Protein AF-A0A950MIU7-F1 (afdb_monomer)

Secondary structure (DSSP, 8-state):
---------------PPPEEEEEEEEETT--EEEEEETTEEEEE-SSBEEEEESSP-TTSPPTTTT--TTT--S-S-B--GGGGB-TTS-BPPHHHHHHHSEEEEEE-SSHHHHHHHHHHHHHHHHSPPEEPTTS-EE-SSTT--PPP-EEEEEEEEEEEEES-STTS--EEEEEEEEEEEEPPPPP------

Solvent-accessible surface area (backbone atoms only — not comparable to full-atom values): 11272 Å² total; per-residue (Å²): 138,85,82,85,81,82,81,80,81,80,78,80,73,78,76,61,58,52,70,49,75,53,71,54,64,27,39,58,95,40,72,35,77,44,82,70,53,85,58,31,30,42,38,37,41,41,51,38,53,40,36,29,53,64,80,78,48,100,85,54,68,51,27,28,74,42,47,37,89,79,81,77,56,74,49,61,36,70,42,57,37,68,81,56,30,45,99,60,29,42,77,50,56,68,82,61,47,61,68,68,24,60,31,57,40,39,26,42,70,47,70,70,51,32,50,52,33,38,56,40,46,51,37,37,76,76,42,85,61,47,72,44,98,88,67,52,76,36,64,37,63,88,85,71,71,84,70,81,48,30,40,36,34,41,37,57,38,77,74,38,72,39,54,70,32,76,95,49,70,50,37,43,44,32,36,31,37,39,38,43,38,41,37,57,51,77,80,76,78,80,76,76,130

Nearest PDB structures (foldseek):
  7kmq-assembly1_B  TM=2.774E-01  e=1.091E+00  Xanthomonas citri pv. citri str. 306
  7kmq-assembly1_A  TM=2.075E-01  e=1.091E+00  Xanthomonas citri pv. citri str. 306
  4huh-assembly1_C  TM=2.141E-01  e=2.143E+00  Tequatrovirus T4
  4huh-assembly1_D  TM=2.143E-01  e=2.026E+00  Tequatrovirus T4

Structure (mmCIF, N/CA/C/O backbone):
data_AF-A0A950MIU7-F1
#
_entry.id   AF-A0A950MIU7-F1
#
loop_
_atom_site.group_PDB
_atom_site.id
_atom_site.type_symbol
_atom_site.label_atom_id
_atom_site.label_alt_id
_atom_site.label_comp_id
_atom_site.label_asym_id
_atom_site.label_entity_id
_atom_site.label_seq_id
_atom_site.pdbx_PDB_ins_code
_atom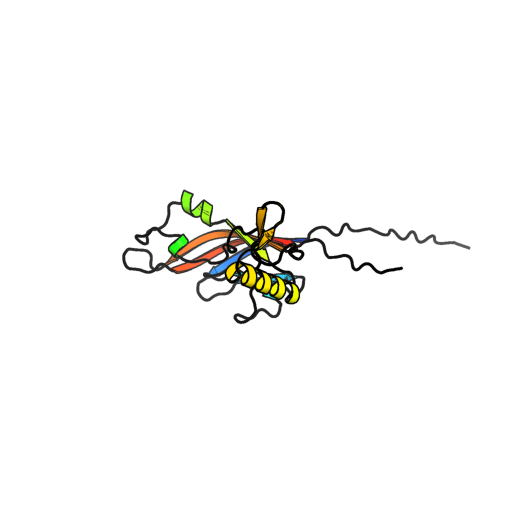_site.Cartn_x
_atom_site.Cartn_y
_atom_site.Cartn_z
_atom_site.occupancy
_atom_site.B_iso_or_equiv
_atom_site.auth_seq_id
_atom_site.auth_comp_id
_atom_site.auth_asym_id
_atom_site.auth_atom_id
_atom_site.pdbx_PDB_model_num
ATOM 1 N N . MET A 1 1 ? -15.757 -28.162 -58.793 1.00 38.75 1 MET A N 1
ATOM 2 C CA . MET A 1 1 ? -14.416 -27.859 -58.239 1.00 38.75 1 MET A CA 1
ATOM 3 C C . MET A 1 1 ? -14.566 -26.593 -57.421 1.00 38.75 1 MET A C 1
ATOM 5 O O . MET A 1 1 ? -14.354 -25.504 -57.940 1.00 38.75 1 MET A O 1
ATOM 9 N N . ASP A 1 2 ? -15.012 -26.745 -56.178 1.00 38.56 2 ASP A N 1
ATOM 10 C CA . ASP A 1 2 ? -15.320 -25.622 -55.296 1.00 38.56 2 ASP A CA 1
ATOM 11 C C . ASP A 1 2 ? -14.073 -25.226 -54.508 1.00 38.56 2 ASP A C 1
ATOM 13 O O . ASP A 1 2 ? -13.498 -26.029 -53.774 1.00 38.56 2 ASP A O 1
ATOM 17 N N . LYS A 1 3 ? -13.620 -23.984 -54.699 1.00 39.59 3 LYS A N 1
ATOM 18 C CA . LYS A 1 3 ? -12.549 -23.381 -53.903 1.00 39.59 3 LYS A CA 1
ATOM 19 C C . LYS A 1 3 ? -13.188 -22.599 -52.761 1.00 39.59 3 LYS A C 1
ATOM 21 O O . LYS A 1 3 ? -13.732 -21.521 -52.975 1.00 39.59 3 LYS A O 1
ATOM 26 N N . ILE A 1 4 ? -13.102 -23.147 -51.552 1.00 41.44 4 ILE A N 1
ATOM 27 C CA . ILE A 1 4 ? -13.442 -22.442 -50.314 1.00 41.44 4 ILE A CA 1
ATOM 28 C C . ILE A 1 4 ? -12.296 -21.475 -50.004 1.00 41.44 4 ILE A C 1
ATOM 30 O O . ILE A 1 4 ? -11.177 -21.890 -49.706 1.00 41.44 4 ILE A O 1
ATOM 34 N N . LEU A 1 5 ? -12.571 -20.176 -50.113 1.00 35.97 5 LEU A N 1
ATOM 35 C CA . LEU A 1 5 ? -11.675 -19.109 -49.685 1.00 35.97 5 LEU A CA 1
ATOM 36 C C . LEU A 1 5 ? -11.843 -18.928 -48.169 1.00 35.97 5 LEU A C 1
ATOM 38 O O . LEU A 1 5 ? -12.836 -18.365 -47.715 1.00 35.97 5 LEU A O 1
ATOM 42 N N . ILE A 1 6 ? -10.892 -19.429 -47.381 1.00 47.12 6 ILE A N 1
ATOM 43 C CA . ILE A 1 6 ? -10.852 -19.171 -45.937 1.00 47.12 6 ILE A CA 1
ATOM 44 C C . ILE A 1 6 ? -10.253 -17.780 -45.732 1.00 47.12 6 ILE A C 1
ATOM 46 O O . ILE A 1 6 ? -9.051 -17.572 -45.894 1.00 47.12 6 ILE A O 1
ATOM 50 N N . LEU A 1 7 ? -11.110 -16.820 -45.394 1.00 38.12 7 LEU A N 1
ATOM 51 C CA . LEU A 1 7 ? -10.707 -15.482 -44.985 1.00 38.12 7 LEU A CA 1
ATOM 52 C C . LEU A 1 7 ? -10.297 -15.533 -43.505 1.00 38.12 7 LEU A C 1
ATOM 54 O O . LEU A 1 7 ? -11.143 -15.618 -42.616 1.00 38.12 7 LEU A O 1
ATOM 58 N N . VAL A 1 8 ? -8.993 -15.522 -43.230 1.00 46.62 8 VAL A N 1
ATOM 59 C CA . VAL A 1 8 ? -8.471 -15.432 -41.861 1.00 46.62 8 VAL A CA 1
ATOM 60 C C . VAL A 1 8 ? -8.486 -13.963 -41.441 1.00 46.62 8 VAL A C 1
ATOM 62 O O . VAL A 1 8 ? -7.628 -13.182 -41.847 1.00 46.62 8 VAL A O 1
ATOM 65 N N . PHE A 1 9 ? -9.468 -13.573 -40.627 1.00 42.19 9 PHE A N 1
ATOM 66 C CA . PHE A 1 9 ? -9.437 -12.292 -39.922 1.00 42.19 9 PHE A CA 1
ATOM 67 C C . PHE A 1 9 ? -8.396 -12.366 -38.798 1.00 42.19 9 PHE A C 1
ATOM 69 O O . PHE A 1 9 ? -8.646 -12.920 -37.729 1.00 42.19 9 PHE A O 1
ATOM 76 N N . LEU A 1 10 ? -7.213 -11.801 -39.037 1.00 46.34 10 LEU A N 1
ATOM 77 C CA . LEU A 1 10 ? -6.259 -11.473 -37.980 1.00 46.34 10 LEU A CA 1
ATOM 78 C C . LEU A 1 10 ? -6.821 -10.291 -37.181 1.00 46.34 10 LEU A C 1
ATOM 80 O O . LEU A 1 10 ? -6.656 -9.132 -37.558 1.00 46.34 10 LEU A O 1
ATOM 84 N N . ILE A 1 11 ? -7.517 -10.588 -36.084 1.00 45.78 11 ILE A N 1
ATOM 85 C CA . ILE A 1 11 ? -7.924 -9.575 -35.110 1.00 45.78 11 ILE A CA 1
ATOM 86 C C . ILE A 1 11 ? -6.672 -9.182 -34.321 1.00 45.78 11 ILE A C 1
ATOM 88 O O . ILE A 1 11 ? -6.235 -9.894 -33.417 1.00 45.78 11 ILE A O 1
ATOM 92 N N . ALA A 1 12 ? -6.074 -8.049 -34.683 1.00 46.28 12 ALA A N 1
ATOM 93 C CA . ALA A 1 12 ? -5.064 -7.394 -33.866 1.00 46.28 12 ALA A CA 1
ATOM 94 C C . ALA A 1 12 ? -5.756 -6.807 -32.626 1.00 46.28 12 ALA A C 1
ATOM 96 O O . ALA A 1 12 ? -6.317 -5.713 -32.678 1.00 46.28 12 ALA A O 1
ATOM 97 N N . TYR A 1 13 ? -5.760 -7.546 -31.516 1.00 45.06 13 TYR A N 1
ATOM 98 C CA . TYR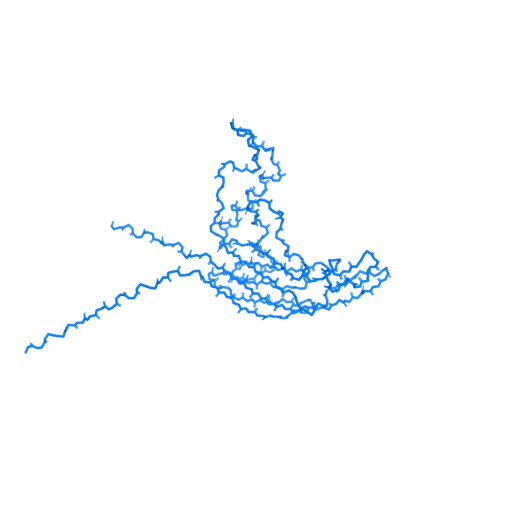 A 1 13 ? -6.164 -6.983 -30.231 1.00 45.06 13 TYR A CA 1
ATOM 99 C C . TYR A 1 13 ? -5.123 -5.938 -29.817 1.00 45.06 13 TYR A C 1
ATOM 101 O O . TYR A 1 13 ? -3.944 -6.286 -29.693 1.00 45.06 13 TYR A O 1
ATOM 109 N N . PRO A 1 14 ? -5.503 -4.668 -29.594 1.00 45.97 14 PRO A N 1
ATOM 110 C CA . PRO A 1 14 ? -4.588 -3.736 -28.963 1.00 45.97 14 PRO A CA 1
ATOM 111 C C . PRO A 1 14 ? -4.225 -4.298 -27.580 1.00 45.97 14 PRO A C 1
ATOM 113 O O . PRO A 1 14 ? -5.108 -4.631 -26.789 1.00 45.97 14 PRO A O 1
ATOM 116 N N . LEU A 1 15 ? -2.922 -4.435 -27.311 1.00 54.28 15 LEU A N 1
ATOM 117 C CA . LEU A 1 15 ? -2.346 -4.774 -26.004 1.00 54.28 15 LEU A CA 1
ATOM 118 C C . LEU A 1 15 ? -2.615 -3.615 -25.034 1.00 54.28 15 LEU A C 1
ATOM 120 O O . LEU A 1 15 ?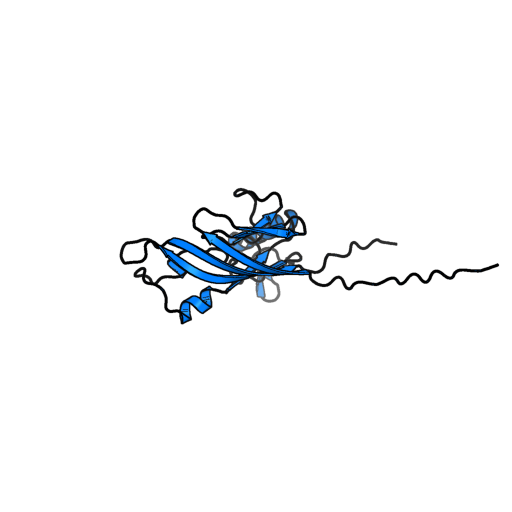 -1.743 -2.800 -24.737 1.00 54.28 15 LEU A O 1
ATOM 124 N N . LEU A 1 16 ? -3.869 -3.487 -24.613 1.00 58.34 16 LEU A N 1
ATOM 125 C CA . LEU A 1 16 ? -4.309 -2.460 -23.685 1.00 58.34 16 LEU A CA 1
ATOM 126 C C . LEU A 1 16 ? -3.734 -2.744 -22.296 1.00 58.34 16 LEU A C 1
ATOM 128 O O . LEU A 1 16 ? -3.540 -3.896 -21.900 1.00 58.34 16 LEU A O 1
ATOM 132 N N . ALA A 1 17 ? -3.456 -1.668 -21.562 1.00 67.19 17 ALA A N 1
ATOM 133 C CA . ALA A 1 17 ? -3.173 -1.739 -20.138 1.00 67.19 17 ALA A CA 1
ATOM 134 C C . ALA A 1 17 ? -4.291 -2.539 -19.449 1.00 67.19 17 ALA A C 1
ATOM 136 O O . ALA A 1 17 ? -5.474 -2.247 -19.629 1.00 67.19 17 ALA A O 1
ATOM 137 N N . GLN A 1 18 ? -3.919 -3.579 -18.704 1.00 84.88 18 GLN A N 1
ATOM 138 C CA . GLN A 1 18 ? -4.890 -4.399 -17.987 1.00 84.88 18 GLN A CA 1
ATOM 139 C C . GLN A 1 18 ? -5.288 -3.649 -16.719 1.00 84.88 18 GLN A C 1
ATOM 141 O O . GLN A 1 18 ? -4.446 -3.416 -15.852 1.00 84.88 18 GLN A O 1
ATOM 146 N N . GLN A 1 19 ? -6.561 -3.275 -16.625 1.00 92.81 19 GLN A N 1
ATOM 147 C CA . GLN A 1 19 ? -7.131 -2.641 -15.444 1.00 92.81 19 GLN A CA 1
ATOM 148 C C . GLN A 1 19 ? -8.000 -3.641 -14.682 1.00 92.81 19 GLN A C 1
ATOM 150 O O . GLN A 1 19 ? -8.723 -4.433 -15.285 1.00 92.81 19 GLN A O 1
ATOM 155 N N . GLN A 1 20 ? -7.918 -3.601 -13.358 1.00 95.69 20 GLN A N 1
ATOM 156 C CA . GLN A 1 20 ? -8.736 -4.400 -12.454 1.00 95.69 20 GLN A CA 1
ATOM 157 C C . GLN A 1 20 ? -9.355 -3.485 -11.402 1.00 95.69 20 GLN A C 1
ATOM 159 O O . GLN A 1 20 ? -8.693 -2.572 -10.910 1.00 95.69 20 GLN A O 1
ATOM 164 N N . HIS A 1 21 ? -10.620 -3.741 -11.076 1.00 97.69 21 HIS A N 1
ATOM 165 C CA . HIS A 1 21 ? -11.353 -3.065 -10.012 1.00 97.69 21 HIS A CA 1
ATOM 166 C C . HIS A 1 21 ? -12.006 -4.115 -9.120 1.00 97.69 21 HIS A C 1
ATOM 168 O O . HIS A 1 21 ? -12.697 -5.004 -9.621 1.00 97.69 21 HIS A O 1
ATOM 174 N N . PHE A 1 22 ? -11.799 -4.019 -7.812 1.00 98.06 22 PHE A N 1
ATOM 175 C CA . PHE A 1 22 ? -12.394 -4.934 -6.841 1.00 98.06 22 PHE A CA 1
ATOM 176 C C . PHE A 1 22 ? -12.536 -4.279 -5.467 1.00 98.06 22 PHE A C 1
ATOM 178 O O . PHE A 1 22 ? -12.025 -3.190 -5.212 1.00 98.06 22 PHE A O 1
ATOM 185 N N . SER A 1 23 ? -13.240 -4.951 -4.563 1.00 98.44 23 SER A N 1
ATOM 186 C CA . SER A 1 23 ? -13.458 -4.497 -3.192 1.00 98.44 23 SER A CA 1
ATOM 187 C C . SER A 1 23 ? -13.249 -5.628 -2.201 1.00 98.44 23 SER A C 1
ATOM 189 O O . SER A 1 23 ? -13.458 -6.792 -2.540 1.00 98.44 23 SER A O 1
ATOM 191 N N . GLY A 1 24 ? -12.907 -5.281 -0.968 1.00 98.12 24 GLY A N 1
ATOM 192 C CA . GLY A 1 24 ? -12.726 -6.244 0.106 1.00 98.12 24 GLY A CA 1
ATOM 193 C C . GLY A 1 24 ? -13.001 -5.644 1.476 1.00 98.12 24 GLY A C 1
ATOM 194 O O . GLY A 1 24 ? -13.301 -4.460 1.624 1.00 98.12 24 GLY A O 1
ATOM 195 N N . SER A 1 25 ? -12.901 -6.504 2.480 1.00 98.19 25 SER A N 1
ATOM 196 C CA . SER A 1 25 ? -12.952 -6.144 3.889 1.00 98.19 25 SER A CA 1
ATOM 197 C C . SER A 1 25 ? -11.946 -7.006 4.629 1.00 98.19 25 SER A C 1
ATOM 199 O O . SER A 1 25 ? -11.760 -8.176 4.280 1.00 98.19 25 SER A O 1
ATOM 201 N N . VAL A 1 26 ? -11.286 -6.435 5.627 1.00 97.75 26 VAL A N 1
ATOM 202 C CA . VAL A 1 26 ? -10.347 -7.160 6.476 1.00 97.75 26 VAL A CA 1
ATOM 203 C C . VAL A 1 26 ? -10.564 -6.769 7.928 1.00 97.75 26 VAL A C 1
ATOM 205 O O . VAL A 1 26 ? -10.745 -5.595 8.256 1.00 97.75 26 VAL A O 1
ATOM 208 N N . GLN A 1 27 ? -10.575 -7.771 8.801 1.00 98.06 27 GLN A N 1
ATOM 209 C CA . GLN A 1 27 ? -10.578 -7.586 10.248 1.00 98.06 27 GLN A CA 1
ATOM 210 C C . GLN A 1 27 ? -9.183 -7.844 10.810 1.00 98.06 27 GLN A C 1
ATOM 212 O O . GLN A 1 27 ? -8.343 -8.487 10.176 1.00 98.06 27 GLN A O 1
ATOM 217 N N . ARG A 1 28 ? -8.930 -7.372 12.027 1.00 96.00 28 ARG A N 1
ATOM 218 C CA . ARG A 1 28 ? -7.661 -7.581 12.717 1.00 96.00 28 ARG A CA 1
ATOM 219 C C . ARG A 1 28 ? -7.286 -9.066 12.742 1.00 96.00 28 ARG A C 1
ATOM 221 O O . ARG A 1 28 ? -8.097 -9.920 13.089 1.00 96.00 28 ARG A O 1
ATOM 228 N N . GLY A 1 29 ? -6.035 -9.357 12.388 1.00 95.38 29 GLY A N 1
ATOM 229 C CA . GLY A 1 29 ? -5.503 -10.722 12.316 1.00 95.38 29 GLY A CA 1
ATOM 230 C C . GLY A 1 29 ? -5.889 -11.489 11.047 1.00 95.38 29 GLY A C 1
ATOM 231 O O . GLY A 1 29 ? -5.416 -12.606 10.854 1.00 95.38 29 GLY A O 1
ATOM 232 N N . GLN A 1 30 ? -6.708 -10.903 10.170 1.00 96.62 30 GLN A N 1
ATOM 233 C CA . GLN A 1 30 ? -7.014 -11.457 8.856 1.00 96.62 30 GLN A CA 1
ATOM 234 C C . GLN A 1 30 ? -6.115 -10.850 7.779 1.00 96.62 30 GLN A C 1
ATOM 236 O O . GLN A 1 30 ? -5.562 -9.758 7.920 1.00 96.62 30 GLN A O 1
ATOM 241 N N . VAL A 1 31 ? -6.010 -11.578 6.671 1.00 95.88 31 VAL A N 1
ATOM 242 C CA . VAL A 1 31 ? -5.343 -11.127 5.454 1.00 95.88 31 VAL A CA 1
ATOM 243 C C . VAL A 1 31 ? -6.322 -11.318 4.308 1.00 95.88 31 VAL A C 1
ATOM 245 O O . VAL A 1 31 ? -6.740 -12.441 4.026 1.00 95.88 31 VAL A O 1
ATOM 248 N N . TYR A 1 32 ? -6.679 -10.232 3.633 1.00 97.19 32 TYR A N 1
ATOM 249 C CA . TYR A 1 32 ? -7.344 -10.312 2.342 1.00 97.19 32 TYR A CA 1
ATOM 250 C C . TYR A 1 32 ? -6.295 -10.538 1.254 1.00 97.19 32 TYR A C 1
ATOM 252 O O . TYR A 1 32 ? -5.232 -9.922 1.279 1.00 97.19 32 TYR A O 1
ATOM 260 N N . THR A 1 33 ? -6.583 -11.423 0.302 1.00 96.69 33 THR A N 1
ATOM 261 C CA . THR A 1 33 ? -5.668 -11.787 -0.787 1.00 96.69 33 THR A CA 1
ATOM 262 C C . THR A 1 33 ? -6.430 -11.791 -2.108 1.00 96.69 33 THR A C 1
ATOM 264 O O . THR A 1 33 ? -7.502 -12.388 -2.194 1.00 96.69 33 THR A O 1
ATOM 267 N N . HIS A 1 34 ? -5.888 -11.138 -3.135 1.00 96.94 34 HIS A N 1
ATOM 268 C CA . HIS A 1 34 ? -6.483 -11.094 -4.470 1.00 96.94 34 HIS A CA 1
ATOM 269 C C . HIS A 1 34 ? -5.426 -11.301 -5.549 1.00 96.94 34 HIS A C 1
ATOM 271 O O . HIS A 1 34 ? -4.442 -10.563 -5.600 1.00 96.94 34 HIS A O 1
ATOM 277 N N . ASP A 1 35 ? -5.635 -12.305 -6.400 1.00 95.44 35 ASP A N 1
ATOM 278 C CA . ASP A 1 35 ? -4.769 -12.582 -7.546 1.00 95.44 35 ASP A CA 1
ATOM 279 C C . ASP A 1 35 ? -4.864 -11.432 -8.553 1.00 95.44 35 ASP A C 1
ATOM 281 O O . ASP A 1 35 ? -5.942 -11.126 -9.057 1.00 95.44 35 ASP A O 1
ATOM 285 N N . LEU A 1 36 ? -3.733 -10.789 -8.835 1.00 94.12 36 LEU A N 1
ATOM 286 C CA . LEU A 1 36 ? -3.644 -9.717 -9.822 1.00 94.12 36 LEU A CA 1
ATOM 287 C C . LEU A 1 36 ? -3.254 -10.249 -11.210 1.00 94.12 36 LEU A C 1
ATOM 289 O O . LEU A 1 36 ? -3.162 -9.477 -12.169 1.00 94.12 36 LEU A O 1
ATOM 293 N N . GLY A 1 37 ? -3.013 -11.552 -11.345 1.00 91.06 37 GLY A N 1
ATOM 294 C CA . GLY A 1 37 ? -2.397 -12.165 -12.509 1.00 91.06 37 GLY A CA 1
ATOM 295 C C . GLY A 1 37 ? -0.899 -11.865 -12.590 1.00 91.06 37 GLY A C 1
ATOM 296 O O . GLY A 1 37 ? -0.309 -11.214 -11.732 1.00 91.06 37 GLY A O 1
ATOM 297 N N . ARG A 1 38 ? -0.247 -12.362 -13.650 1.00 89.56 38 ARG A N 1
ATOM 298 C CA . ARG A 1 38 ? 1.211 -12.220 -13.865 1.00 89.56 38 ARG A CA 1
ATOM 299 C C . ARG A 1 38 ? 2.061 -12.730 -12.685 1.00 89.56 38 ARG A C 1
ATOM 301 O O . ARG A 1 38 ? 3.160 -12.234 -12.471 1.00 89.56 38 ARG A O 1
ATOM 308 N N . ASN A 1 39 ? 1.568 -13.744 -11.968 1.00 91.69 39 ASN A N 1
ATOM 309 C CA . ASN A 1 39 ? 2.169 -14.291 -10.744 1.00 91.69 39 ASN A CA 1
ATOM 310 C C . ASN A 1 39 ? 2.286 -13.270 -9.603 1.00 91.69 39 ASN A C 1
ATOM 312 O O . ASN A 1 39 ? 3.204 -13.374 -8.792 1.00 91.69 39 ASN A O 1
ATOM 316 N N . LEU A 1 40 ? 1.378 -12.295 -9.545 1.00 94.38 40 LEU A N 1
ATOM 317 C CA . LEU A 1 40 ? 1.334 -11.277 -8.504 1.00 94.38 40 LEU A CA 1
ATOM 318 C C . LEU A 1 40 ? 0.018 -11.337 -7.746 1.00 94.38 40 LEU A C 1
ATOM 320 O O . LEU A 1 40 ? -1.030 -11.672 -8.294 1.00 94.38 40 LEU A O 1
ATOM 324 N N . VAL A 1 41 ? 0.074 -10.944 -6.485 1.00 96.31 41 VAL A N 1
ATOM 325 C CA . VAL A 1 41 ? -1.071 -10.942 -5.589 1.00 96.31 41 VAL A CA 1
ATOM 326 C C . VAL A 1 41 ? -1.065 -9.676 -4.747 1.00 96.31 41 VAL A C 1
ATOM 328 O O . VAL A 1 41 ? -0.019 -9.261 -4.252 1.00 96.31 41 VAL A O 1
ATOM 331 N N . LEU A 1 42 ? -2.233 -9.057 -4.585 1.00 96.88 42 LEU A N 1
ATOM 332 C CA . LEU A 1 42 ? -2.427 -7.997 -3.603 1.00 96.88 42 LEU A CA 1
ATOM 333 C C . LEU A 1 42 ? -2.773 -8.633 -2.260 1.00 96.88 42 LEU A C 1
ATOM 335 O O . LEU A 1 42 ? -3.705 -9.440 -2.180 1.00 96.88 42 LEU A O 1
ATOM 339 N N . ARG A 1 43 ? -2.082 -8.217 -1.202 1.00 96.62 43 ARG A N 1
ATOM 340 C CA . ARG A 1 43 ? -2.422 -8.536 0.183 1.00 96.62 43 ARG A CA 1
ATOM 341 C C . ARG A 1 43 ? -2.812 -7.261 0.913 1.00 96.62 43 ARG A C 1
ATOM 343 O O . ARG A 1 43 ? -2.115 -6.257 0.832 1.00 96.62 43 ARG A O 1
ATOM 350 N N . VAL A 1 44 ? -3.932 -7.307 1.624 1.00 96.62 44 VAL A N 1
ATOM 351 C CA . VAL A 1 44 ? -4.389 -6.201 2.474 1.00 96.62 44 VAL A CA 1
ATOM 352 C C . VAL A 1 44 ? -4.636 -6.745 3.871 1.00 96.62 44 VAL A C 1
ATOM 354 O O . VAL A 1 44 ? -5.368 -7.721 4.051 1.00 96.62 44 VAL A O 1
ATOM 357 N N . THR A 1 45 ? -4.012 -6.116 4.856 1.00 96.25 45 THR A N 1
ATOM 358 C CA . THR A 1 45 ? -4.213 -6.377 6.283 1.00 96.25 45 THR A CA 1
ATOM 359 C C . THR A 1 45 ? -4.772 -5.122 6.949 1.00 96.25 45 THR A C 1
ATOM 361 O O . THR A 1 45 ? -4.970 -4.096 6.301 1.00 96.25 45 THR A O 1
ATOM 364 N N . THR A 1 46 ? -5.016 -5.165 8.257 1.00 95.81 46 THR A N 1
ATOM 365 C CA . THR A 1 46 ? -5.345 -3.947 9.012 1.00 95.81 46 THR A CA 1
ATOM 366 C C . THR A 1 46 ? -4.143 -3.026 9.239 1.00 95.81 46 THR A C 1
ATOM 368 O O . THR A 1 46 ? -4.322 -1.970 9.832 1.00 95.81 46 THR A O 1
ATOM 371 N N . THR A 1 47 ? -2.936 -3.417 8.813 1.00 94.56 47 THR A N 1
ATOM 372 C CA . THR A 1 47 ? -1.691 -2.662 9.035 1.00 94.56 47 THR A CA 1
ATOM 373 C C . THR A 1 47 ? -0.926 -2.336 7.755 1.00 94.56 47 THR A C 1
ATOM 375 O O . THR A 1 47 ? -0.070 -1.462 7.789 1.00 94.56 47 THR A O 1
ATOM 378 N N . SER A 1 48 ? -1.205 -3.009 6.637 1.00 94.56 48 SER A N 1
ATOM 379 C CA . SER A 1 48 ? -0.425 -2.868 5.402 1.00 94.56 48 SER A CA 1
ATOM 380 C C . SER A 1 48 ? -1.221 -3.189 4.136 1.00 94.56 48 SER A C 1
ATOM 382 O O . SER A 1 48 ? -2.193 -3.956 4.148 1.00 94.56 48 SER A O 1
ATOM 384 N N . ILE A 1 49 ? -0.762 -2.612 3.026 1.00 94.25 49 ILE A N 1
ATOM 385 C CA . ILE A 1 49 ? -1.130 -2.940 1.647 1.00 94.25 49 ILE A CA 1
ATOM 386 C C . ILE A 1 49 ? 0.150 -3.377 0.931 1.00 94.25 49 ILE A C 1
ATOM 388 O O . ILE A 1 49 ? 1.085 -2.597 0.820 1.00 94.25 49 ILE A O 1
ATOM 392 N N . GLU A 1 50 ? 0.187 -4.596 0.410 1.00 94.62 50 GLU A N 1
ATOM 393 C CA . GLU A 1 50 ? 1.396 -5.181 -0.179 1.00 94.62 50 GLU A CA 1
ATOM 394 C C . GLU A 1 50 ? 1.082 -5.816 -1.533 1.00 94.62 50 GLU A C 1
ATOM 396 O O . GLU A 1 50 ? -0.003 -6.369 -1.741 1.00 94.62 50 GLU A O 1
ATOM 401 N N . VAL A 1 51 ? 2.055 -5.803 -2.442 1.00 93.62 51 VAL A N 1
ATOM 402 C CA . VAL A 1 51 ? 2.020 -6.607 -3.670 1.00 93.62 51 VAL A CA 1
ATOM 403 C C . VAL A 1 51 ? 3.147 -7.618 -3.598 1.00 93.62 51 VAL A C 1
ATOM 405 O O . VAL A 1 51 ? 4.302 -7.243 -3.471 1.00 93.62 51 VAL A O 1
ATOM 408 N N . GLN A 1 52 ? 2.832 -8.901 -3.716 1.00 92.94 52 GLN A N 1
ATOM 409 C CA . GLN A 1 52 ? 3.820 -9.974 -3.616 1.00 92.94 52 GLN A CA 1
ATOM 410 C C . GLN A 1 52 ? 3.806 -10.856 -4.860 1.00 92.94 52 GLN A C 1
ATOM 412 O O . GLN A 1 52 ? 2.821 -10.896 -5.601 1.00 92.94 52 GLN A O 1
ATOM 417 N N . ALA A 1 53 ? 4.885 -11.608 -5.063 1.00 88.62 53 ALA A N 1
ATOM 418 C CA . ALA A 1 53 ? 4.871 -12.737 -5.983 1.00 88.62 53 ALA A CA 1
ATOM 419 C C . ALA A 1 53 ? 4.065 -13.916 -5.407 1.00 88.62 53 ALA A C 1
ATOM 421 O O . ALA A 1 53 ? 3.966 -14.095 -4.196 1.00 88.62 53 ALA A O 1
ATOM 422 N N . VAL A 1 54 ? 3.510 -14.747 -6.289 1.00 83.69 54 VAL A N 1
ATOM 423 C CA . VAL A 1 54 ? 2.878 -16.025 -5.928 1.00 83.69 54 VAL A CA 1
ATOM 424 C C . VAL A 1 54 ? 3.957 -17.119 -5.805 1.00 83.69 54 VAL A C 1
ATOM 426 O O . VAL A 1 54 ? 4.834 -17.192 -6.670 1.00 83.69 54 VAL A O 1
ATOM 429 N N . PRO A 1 55 ? 3.890 -18.019 -4.801 1.00 81.19 55 PRO A N 1
ATOM 430 C CA . PRO A 1 55 ? 2.892 -18.075 -3.731 1.00 81.19 55 PRO A CA 1
ATOM 431 C C . PRO A 1 55 ? 3.071 -16.944 -2.714 1.00 81.19 55 PRO A C 1
ATOM 433 O O . PRO A 1 55 ? 4.188 -16.642 -2.308 1.00 81.19 55 PRO A O 1
ATOM 436 N N . ALA A 1 56 ? 1.951 -16.355 -2.291 1.00 79.25 56 ALA A N 1
ATOM 437 C CA . ALA A 1 56 ? 1.950 -15.320 -1.265 1.00 79.25 56 ALA A CA 1
ATOM 438 C C . ALA A 1 56 ? 2.419 -15.907 0.076 1.00 79.25 56 ALA A C 1
ATOM 440 O O . ALA A 1 56 ? 1.875 -16.916 0.532 1.00 79.25 56 ALA A O 1
ATOM 441 N N . ASP A 1 57 ? 3.379 -15.256 0.724 1.00 78.50 57 ASP A N 1
ATOM 442 C CA . ASP A 1 57 ? 3.925 -15.643 2.028 1.00 78.50 57 ASP A CA 1
ATOM 443 C C . ASP A 1 57 ? 4.140 -14.359 2.849 1.00 78.50 57 ASP A C 1
ATOM 445 O O . ASP A 1 57 ? 4.678 -13.384 2.323 1.00 78.50 57 ASP A O 1
ATOM 449 N N . PRO A 1 58 ? 3.762 -14.311 4.140 1.00 74.06 58 PRO A N 1
ATOM 450 C CA . PRO A 1 58 ? 4.150 -13.221 5.039 1.00 74.06 58 PRO A CA 1
ATOM 451 C C . PRO A 1 58 ? 5.648 -12.864 5.046 1.00 74.06 58 PRO A C 1
ATOM 453 O O . PRO A 1 58 ? 6.002 -11.781 5.495 1.00 74.06 58 PRO A O 1
ATOM 456 N N . ARG A 1 59 ? 6.528 -13.770 4.604 1.00 80.31 59 ARG A N 1
ATOM 457 C CA . ARG A 1 59 ? 7.979 -13.566 4.481 1.00 80.31 59 ARG A CA 1
ATOM 458 C C . ARG A 1 59 ? 8.440 -13.210 3.066 1.00 80.31 59 ARG A C 1
ATOM 460 O O . ARG A 1 59 ? 9.637 -13.016 2.874 1.00 80.31 59 ARG A O 1
ATOM 467 N N . ALA A 1 60 ? 7.540 -13.200 2.085 1.00 83.44 60 ALA A N 1
ATOM 468 C CA . ALA A 1 60 ? 7.872 -12.815 0.722 1.00 83.44 60 ALA A CA 1
ATOM 469 C C . ALA A 1 60 ? 8.133 -11.308 0.631 1.00 83.44 60 ALA A C 1
ATOM 471 O O . ALA A 1 60 ? 7.569 -10.515 1.385 1.00 83.44 60 ALA A O 1
ATOM 472 N N . ASP A 1 61 ? 8.970 -10.931 -0.331 1.00 85.81 61 ASP A N 1
ATOM 473 C CA . ASP A 1 61 ? 9.258 -9.533 -0.627 1.00 85.81 61 ASP A CA 1
ATOM 474 C C . ASP A 1 61 ? 7.984 -8.788 -1.054 1.00 85.81 61 ASP A C 1
ATOM 476 O O . ASP A 1 61 ? 7.254 -9.241 -1.943 1.00 85.81 61 ASP A O 1
ATOM 480 N N . ASP A 1 62 ? 7.766 -7.607 -0.475 1.00 90.56 62 ASP A N 1
ATOM 481 C CA . ASP A 1 62 ? 6.769 -6.655 -0.953 1.00 90.56 62 ASP A CA 1
ATOM 482 C C . ASP A 1 62 ? 7.338 -5.815 -2.104 1.00 90.56 62 ASP A C 1
ATOM 484 O O . ASP A 1 62 ? 8.296 -5.052 -1.959 1.00 90.56 62 ASP A O 1
ATOM 488 N N . TYR A 1 63 ? 6.713 -5.942 -3.268 1.00 92.75 63 TYR A N 1
ATOM 489 C CA . TYR A 1 63 ? 7.103 -5.287 -4.510 1.00 92.75 63 TYR A CA 1
ATOM 490 C C . TYR A 1 63 ? 6.654 -3.825 -4.580 1.00 92.75 63 TYR A C 1
ATOM 492 O O . TYR A 1 63 ? 6.939 -3.161 -5.584 1.00 92.75 63 TYR A O 1
ATOM 500 N N . THR A 1 64 ? 5.979 -3.313 -3.543 1.00 90.38 64 THR A N 1
ATOM 501 C CA . THR A 1 64 ? 5.669 -1.885 -3.389 1.00 90.38 64 THR A CA 1
ATOM 502 C C . THR A 1 64 ? 6.743 -1.113 -2.618 1.00 90.38 64 THR A C 1
ATOM 504 O O . THR A 1 64 ? 6.876 0.094 -2.823 1.00 90.38 64 THR A O 1
ATOM 507 N N . GLY A 1 65 ? 7.542 -1.778 -1.775 1.00 86.00 65 GLY A N 1
ATOM 508 C CA . GLY A 1 65 ? 8.382 -1.109 -0.773 1.00 86.00 65 GLY A CA 1
ATOM 509 C C . GLY A 1 65 ? 9.536 -0.269 -1.331 1.00 86.00 65 GLY A C 1
ATOM 510 O O . GLY A 1 65 ? 9.908 0.745 -0.744 1.00 86.00 65 GLY A O 1
ATOM 511 N N . CYS A 1 66 ? 10.090 -0.649 -2.485 1.00 86.00 66 CYS A N 1
ATOM 512 C CA . CYS A 1 66 ? 11.276 0.003 -3.055 1.00 86.00 66 CYS A CA 1
ATOM 513 C C . CYS A 1 66 ? 10.992 0.912 -4.261 1.00 86.00 66 CYS A C 1
ATOM 515 O O . CYS A 1 66 ? 11.912 1.500 -4.831 1.00 86.00 66 CYS A O 1
ATOM 517 N N . VAL A 1 67 ? 9.736 1.008 -4.700 1.00 79.94 67 VAL A N 1
ATOM 518 C CA . VAL A 1 67 ? 9.369 1.720 -5.930 1.00 79.94 67 VAL A CA 1
ATOM 519 C C . VAL A 1 67 ? 8.990 3.162 -5.608 1.00 79.94 67 VAL A C 1
ATOM 521 O O . VAL A 1 67 ? 7.868 3.423 -5.190 1.00 79.94 67 VAL A O 1
ATOM 524 N N . THR A 1 68 ? 9.921 4.100 -5.812 1.00 63.66 68 THR A N 1
ATOM 525 C CA . THR A 1 68 ? 9.719 5.535 -5.531 1.00 63.66 68 THR A CA 1
ATOM 526 C C . THR A 1 68 ? 10.111 6.582 -6.613 1.00 63.66 68 THR A C 1
ATOM 528 O O . THR A 1 68 ? 10.191 7.755 -6.244 1.00 63.66 68 THR A O 1
ATOM 531 N N . PRO A 1 69 ? 10.329 6.321 -7.930 1.00 56.28 69 PRO A N 1
ATOM 532 C CA . PRO A 1 69 ? 10.788 7.395 -8.837 1.00 56.28 69 PRO A CA 1
ATOM 533 C C . PRO A 1 69 ? 9.667 8.263 -9.467 1.00 56.28 69 PRO A C 1
ATOM 535 O O . PRO A 1 69 ? 8.651 7.714 -9.896 1.00 56.28 69 PRO A O 1
ATOM 538 N N . PRO A 1 70 ? 9.896 9.575 -9.707 1.00 53.62 70 PRO A N 1
ATOM 539 C CA . PRO A 1 70 ? 10.909 10.417 -9.071 1.00 53.62 70 PRO A CA 1
ATOM 540 C C . PRO A 1 70 ? 10.503 10.692 -7.615 1.00 53.62 70 PRO A C 1
ATOM 542 O O . PRO A 1 70 ? 9.340 10.966 -7.353 1.00 53.62 70 PRO A O 1
ATOM 545 N N . PHE A 1 71 ? 11.459 10.582 -6.691 1.00 51.69 71 PHE A N 1
ATOM 546 C CA . PHE A 1 71 ? 11.288 10.573 -5.230 1.00 51.69 71 PHE A CA 1
ATOM 547 C C . PHE A 1 71 ? 10.159 11.474 -4.690 1.00 51.69 71 PHE A C 1
ATOM 549 O O . PHE A 1 71 ? 10.372 12.643 -4.377 1.00 51.69 71 PHE A O 1
ATOM 556 N N . HIS A 1 72 ? 8.967 10.895 -4.515 1.00 52.81 72 HIS A N 1
ATOM 557 C CA . HIS A 1 72 ? 7.825 11.513 -3.827 1.00 52.81 72 HIS A CA 1
ATOM 558 C C . HIS A 1 72 ? 7.629 10.962 -2.401 1.00 52.81 72 HIS A C 1
ATOM 560 O O . HIS A 1 72 ? 6.575 11.153 -1.800 1.00 52.81 72 HIS A O 1
ATOM 566 N N . GLY A 1 73 ? 8.657 10.309 -1.848 1.00 62.56 73 GLY A N 1
ATOM 567 C CA . GLY A 1 73 ? 8.575 9.577 -0.585 1.00 62.56 73 GLY A CA 1
ATOM 568 C C . GLY A 1 73 ? 8.122 8.122 -0.774 1.00 62.56 73 GLY A C 1
ATOM 569 O O . GLY A 1 73 ? 7.886 7.694 -1.907 1.00 62.56 73 GLY A O 1
ATOM 570 N N . PRO A 1 74 ? 8.066 7.336 0.314 1.00 73.81 74 PRO A N 1
ATOM 571 C CA . PRO A 1 74 ? 7.593 5.955 0.275 1.00 73.81 74 PRO A CA 1
ATOM 572 C C . PRO A 1 74 ? 6.122 5.880 -0.152 1.00 73.81 74 PRO A C 1
ATOM 574 O O . PRO A 1 74 ? 5.348 6.815 0.075 1.00 73.81 74 PRO A O 1
ATOM 577 N N . ASN A 1 75 ? 5.722 4.748 -0.740 1.00 86.69 75 ASN A N 1
ATOM 578 C CA . ASN A 1 75 ? 4.305 4.470 -0.957 1.00 86.69 75 ASN A CA 1
ATOM 579 C C . ASN A 1 75 ? 3.576 4.522 0.402 1.00 86.69 75 ASN A C 1
ATOM 581 O O . ASN A 1 75 ? 4.052 3.919 1.361 1.00 86.69 75 ASN A O 1
ATOM 585 N N . PRO A 1 76 ? 2.428 5.214 0.521 1.00 88.38 76 PRO A N 1
ATOM 586 C CA . PRO A 1 76 ? 1.641 5.263 1.751 1.00 88.38 76 PRO A CA 1
ATOM 587 C C . PRO A 1 76 ? 0.844 3.960 1.940 1.00 88.38 76 PRO A C 1
ATOM 589 O O . PRO A 1 76 ? -0.387 3.976 1.970 1.00 88.38 76 PRO A O 1
ATOM 592 N N . THR A 1 77 ? 1.535 2.824 1.985 1.00 89.88 77 THR A N 1
ATOM 593 C CA . THR A 1 77 ? 0.962 1.476 2.095 1.00 89.88 77 THR A CA 1
ATOM 594 C C . THR A 1 77 ? 0.760 1.026 3.538 1.00 89.88 77 THR A C 1
ATOM 596 O O . THR A 1 77 ? -0.035 0.116 3.773 1.00 89.88 77 THR A O 1
ATOM 599 N N . ASP A 1 78 ? 1.397 1.699 4.497 1.00 91.88 78 ASP A N 1
ATOM 600 C CA . ASP A 1 78 ? 1.200 1.465 5.926 1.00 91.88 78 ASP A CA 1
ATOM 601 C C . ASP A 1 78 ? -0.139 2.034 6.412 1.00 91.88 78 ASP A C 1
ATOM 603 O O . ASP A 1 78 ? -0.487 3.195 6.158 1.00 91.88 78 ASP A O 1
ATOM 607 N N . LEU A 1 79 ? -0.873 1.209 7.158 1.00 92.50 79 LEU A N 1
ATOM 608 C CA . LEU A 1 79 ? -2.183 1.508 7.734 1.00 92.50 79 LEU A CA 1
ATOM 609 C C . LEU A 1 79 ? -2.074 1.552 9.258 1.00 92.50 79 LEU A C 1
ATOM 611 O O . LEU A 1 79 ? -2.556 0.675 9.975 1.00 92.50 79 LEU A O 1
ATOM 615 N N . GLU A 1 80 ? -1.402 2.577 9.765 1.00 91.94 80 GLU A N 1
ATOM 616 C CA . GLU A 1 80 ? -1.205 2.735 11.202 1.00 91.94 80 GLU A CA 1
ATOM 617 C C . GLU A 1 80 ? -2.344 3.541 11.827 1.00 91.94 80 GLU A C 1
ATOM 619 O O . GLU A 1 80 ? -2.733 4.592 11.326 1.00 91.94 80 GLU A O 1
ATOM 624 N N . ALA A 1 81 ? -2.872 3.065 12.958 1.00 93.56 81 ALA A N 1
ATOM 625 C CA . ALA A 1 81 ? -4.060 3.653 13.573 1.00 93.56 81 ALA A CA 1
ATOM 626 C C . ALA A 1 81 ? -3.893 5.131 13.965 1.00 93.56 81 ALA A C 1
ATOM 628 O O . ALA A 1 81 ? -4.872 5.871 13.922 1.00 93.56 81 ALA A O 1
ATOM 629 N N . TRP A 1 82 ? -2.667 5.570 14.293 1.00 92.44 82 TRP A N 1
ATOM 630 C CA . TRP A 1 82 ? -2.375 6.974 14.614 1.00 92.44 82 TRP A CA 1
ATOM 631 C C . TRP A 1 82 ? -2.707 7.920 13.459 1.00 92.44 82 TRP A C 1
ATOM 633 O O . TRP A 1 82 ? -3.003 9.081 13.695 1.00 92.44 82 TRP A O 1
ATOM 643 N N . GLN A 1 83 ? -2.717 7.426 12.219 1.00 93.69 83 GLN A N 1
ATOM 644 C CA . GLN A 1 83 ? -3.099 8.220 11.057 1.00 93.69 83 GLN A CA 1
ATOM 645 C C . GLN A 1 83 ? -4.585 8.604 11.093 1.00 93.69 83 GLN A C 1
ATOM 647 O O . GLN A 1 83 ? -4.985 9.513 10.386 1.00 93.69 83 GLN A O 1
ATOM 652 N N . PHE A 1 84 ? -5.423 7.917 11.872 1.00 94.19 84 PHE A N 1
ATOM 653 C CA . PHE A 1 84 ? -6.877 8.118 11.897 1.00 94.19 84 PHE A CA 1
ATOM 654 C C . PHE A 1 84 ? -7.378 8.762 13.196 1.00 94.19 84 PHE A C 1
ATOM 656 O O . PHE A 1 84 ? -8.589 8.903 13.389 1.00 94.19 84 PHE A O 1
ATOM 663 N N . VAL A 1 85 ? -6.460 9.148 14.084 1.00 95.12 85 VAL A N 1
ATOM 664 C CA . VAL A 1 85 ? -6.765 9.793 15.363 1.00 95.12 85 VAL A CA 1
ATOM 665 C C . VAL A 1 85 ? -5.919 11.049 15.571 1.00 95.12 85 VAL A C 1
ATOM 667 O O . VAL A 1 85 ? -4.880 11.227 14.944 1.00 95.12 85 VAL A O 1
ATOM 670 N N . THR A 1 86 ? -6.369 11.929 16.459 1.00 93.88 86 THR A N 1
ATOM 671 C CA . THR A 1 86 ? -5.604 13.080 16.950 1.00 93.88 86 THR A CA 1
ATOM 672 C C . THR A 1 86 ? -4.479 12.638 17.891 1.00 93.88 86 THR A C 1
ATOM 674 O O . THR A 1 86 ? -4.460 11.505 18.379 1.00 93.88 86 THR A O 1
ATOM 677 N N . ASP A 1 87 ? -3.593 13.568 18.263 1.00 90.94 87 ASP A N 1
ATOM 678 C CA . ASP A 1 87 ? -2.563 13.349 19.294 1.00 90.94 87 ASP A CA 1
ATOM 679 C C . ASP A 1 87 ? -3.148 12.950 20.664 1.00 90.94 87 ASP A C 1
ATOM 681 O O . ASP A 1 87 ? -2.473 12.343 21.498 1.00 90.94 87 ASP A O 1
ATOM 685 N N . GLN A 1 88 ? -4.415 13.287 20.922 1.00 93.31 88 GLN A N 1
ATOM 686 C CA . GLN A 1 88 ? -5.145 12.913 22.136 1.00 93.31 88 GLN A CA 1
ATOM 687 C C . GLN A 1 88 ? -5.848 11.551 22.009 1.00 93.31 88 GLN A C 1
ATOM 689 O O . GLN A 1 88 ? -6.534 11.128 22.944 1.00 93.31 88 GLN A O 1
ATOM 694 N N . ASN A 1 89 ? -5.625 10.843 20.897 1.00 95.44 89 ASN A N 1
ATOM 695 C CA . ASN A 1 89 ? -6.247 9.573 20.541 1.00 95.44 89 ASN A CA 1
ATOM 696 C C . ASN A 1 89 ? -7.777 9.679 20.412 1.00 95.44 89 ASN A C 1
ATOM 698 O O . ASN A 1 89 ? -8.509 8.806 20.876 1.00 95.44 89 ASN A O 1
ATOM 702 N N . GLU A 1 90 ? -8.263 10.767 19.814 1.00 94.56 90 GLU A N 1
ATOM 703 C CA . GLU A 1 90 ? -9.670 10.968 19.443 1.00 94.56 90 GLU A CA 1
ATOM 704 C C . GLU A 1 90 ? -9.833 10.783 17.932 1.00 94.56 90 GLU A C 1
ATOM 706 O O . GLU A 1 90 ? -8.884 11.010 17.192 1.00 94.56 90 GLU A O 1
ATOM 711 N N . LEU A 1 91 ? -11.008 10.374 17.447 1.00 93.19 91 LEU A N 1
ATOM 712 C CA . LEU A 1 91 ? -11.218 10.202 16.003 1.00 93.19 91 LEU A CA 1
ATOM 713 C C . LEU A 1 91 ? -10.979 11.517 15.252 1.00 93.19 91 LEU A C 1
ATOM 715 O O . LEU A 1 91 ? -11.488 12.563 15.661 1.00 93.19 91 LEU A O 1
ATOM 719 N N . LEU A 1 92 ? -10.244 11.451 14.138 1.00 93.56 92 LEU A N 1
ATOM 720 C CA . LEU A 1 92 ? -10.086 12.613 13.269 1.00 93.56 92 LEU A CA 1
ATOM 721 C C . LEU A 1 92 ? -11.437 13.046 12.674 1.00 93.56 92 LEU A C 1
ATOM 723 O O . LEU A 1 92 ? -12.293 12.199 12.393 1.00 93.56 92 LEU A O 1
ATOM 727 N N . PRO A 1 93 ? -11.623 14.351 12.415 1.00 91.56 93 PRO A N 1
ATOM 728 C CA . PRO A 1 93 ? -12.756 14.837 11.641 1.00 91.56 93 PRO A CA 1
ATOM 729 C C . PRO A 1 93 ? -12.814 14.192 10.250 1.00 91.56 93 PRO A C 1
ATOM 731 O O . PRO A 1 93 ? -11.789 13.957 9.609 1.00 91.56 93 PRO A O 1
ATOM 734 N N . GLU A 1 94 ? -14.027 13.985 9.735 1.00 87.75 94 GLU A N 1
ATOM 735 C CA . GLU A 1 94 ? -14.258 13.325 8.439 1.00 87.75 94 GLU A CA 1
ATOM 736 C C . GLU A 1 94 ? -13.489 13.985 7.278 1.00 87.75 94 GLU A C 1
ATOM 738 O O . GLU A 1 94 ? -12.926 13.298 6.429 1.00 87.75 94 GLU A O 1
ATOM 743 N N . SER A 1 95 ? -13.385 15.318 7.278 1.00 88.75 95 SER A N 1
ATOM 744 C CA . SER A 1 95 ? -12.651 16.078 6.258 1.00 88.75 95 SER A CA 1
ATOM 745 C C . SER A 1 95 ? -11.148 15.789 6.221 1.00 88.75 95 SER A C 1
ATOM 747 O O . SER A 1 95 ? -10.516 15.945 5.176 1.00 88.75 95 SER A O 1
ATOM 749 N N . GL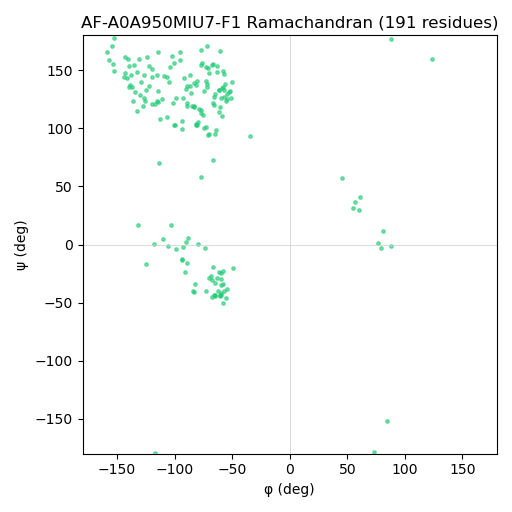U A 1 96 ? -10.564 15.407 7.357 1.00 89.25 96 GLU A N 1
ATOM 750 C CA . GLU A 1 96 ? -9.159 15.003 7.449 1.00 89.25 96 GLU A CA 1
ATOM 751 C C . GLU A 1 96 ? -9.004 13.531 7.055 1.00 89.25 96 GLU A C 1
ATOM 753 O O . GLU A 1 96 ? -8.117 13.191 6.270 1.00 89.25 96 GLU A O 1
ATOM 758 N N . LEU A 1 97 ? -9.931 12.669 7.496 1.00 87.62 97 LEU A N 1
ATOM 759 C CA . LEU A 1 97 ? -9.968 11.257 7.105 1.00 87.62 97 LEU A CA 1
ATOM 760 C C . LEU A 1 97 ? -10.061 11.082 5.585 1.00 87.62 97 LEU A C 1
ATOM 762 O O . LEU A 1 97 ? -9.372 10.225 5.031 1.00 87.62 97 LEU A O 1
ATOM 766 N N . ASP A 1 98 ? -10.853 11.899 4.890 1.00 85.50 98 ASP A N 1
ATOM 767 C CA . ASP A 1 98 ? -11.014 11.820 3.434 1.00 85.50 98 ASP A CA 1
ATOM 768 C C . ASP A 1 98 ? -9.697 11.966 2.664 1.00 85.50 98 ASP A C 1
ATOM 770 O O . ASP A 1 98 ? -9.488 11.292 1.650 1.00 85.50 98 ASP A O 1
ATOM 774 N N . GLN A 1 99 ? -8.766 12.778 3.167 1.00 84.00 99 GLN A N 1
ATOM 775 C CA . GLN A 1 99 ? -7.446 12.947 2.553 1.00 84.00 99 GLN A CA 1
ATOM 776 C C . GLN A 1 99 ? -6.575 11.694 2.717 1.00 84.00 99 GLN A C 1
ATOM 778 O O . GLN A 1 99 ? -5.743 11.392 1.861 1.00 84.00 99 GLN A O 1
ATOM 783 N N . LEU A 1 100 ? -6.806 10.935 3.787 1.00 87.31 100 LEU A N 1
ATOM 784 C CA . LEU A 1 100 ? -6.047 9.742 4.162 1.00 87.31 100 LEU A CA 1
ATOM 785 C C . LEU A 1 100 ? -6.661 8.448 3.624 1.00 87.31 100 LEU A C 1
ATOM 787 O O . LEU A 1 100 ? -6.017 7.398 3.626 1.00 87.31 100 LEU A O 1
ATOM 791 N N . ARG A 1 101 ? -7.902 8.489 3.133 1.00 91.56 101 ARG A N 1
ATOM 792 C CA . ARG A 1 101 ? -8.580 7.307 2.586 1.00 91.56 101 ARG A CA 1
ATOM 793 C C . ARG A 1 101 ? -7.963 6.819 1.286 1.00 91.56 101 ARG A C 1
ATOM 795 O O . ARG A 1 101 ? -8.067 5.635 0.987 1.00 91.56 101 ARG A O 1
ATOM 802 N N . ARG A 1 102 ? -7.321 7.687 0.501 1.00 93.12 102 ARG A N 1
ATOM 803 C CA . ARG A 1 102 ? -6.808 7.326 -0.825 1.00 93.12 102 ARG A CA 1
ATOM 804 C C . ARG A 1 102 ? -5.304 7.049 -0.799 1.00 93.12 102 ARG A C 1
ATOM 806 O O . ARG A 1 102 ? -4.495 7.970 -0.839 1.00 93.12 102 ARG A O 1
ATOM 813 N N . ARG A 1 103 ? -4.929 5.771 -0.831 1.00 92.62 103 ARG A N 1
ATOM 814 C CA . ARG A 1 103 ? -3.539 5.293 -0.859 1.00 92.62 103 ARG A CA 1
ATOM 815 C C . ARG A 1 103 ? -3.136 4.922 -2.282 1.00 92.62 103 ARG A C 1
ATOM 817 O O . ARG A 1 103 ? -3.551 3.891 -2.808 1.00 92.62 103 ARG A O 1
ATOM 824 N N . LYS A 1 104 ? -2.369 5.794 -2.937 1.00 92.50 104 LYS A N 1
ATOM 825 C CA . LYS A 1 104 ? -1.788 5.519 -4.261 1.00 92.50 104 LYS A CA 1
ATOM 826 C C . LYS A 1 104 ? -0.458 4.804 -4.077 1.00 92.50 104 LYS A C 1
ATOM 828 O O . LYS A 1 104 ? 0.328 5.242 -3.251 1.00 92.50 104 LYS A O 1
ATOM 833 N N . PHE A 1 105 ? -0.197 3.768 -4.858 1.00 91.88 105 PHE A N 1
ATOM 834 C CA . PHE A 1 105 ? 1.055 3.024 -4.796 1.00 91.88 105 PHE A CA 1
ATOM 835 C C . PHE A 1 105 ? 1.508 2.577 -6.186 1.00 91.88 105 PHE A C 1
ATOM 837 O O . PHE A 1 105 ? 0.723 2.525 -7.140 1.00 91.88 105 PHE A O 1
ATOM 844 N N . GLN A 1 106 ? 2.788 2.251 -6.298 1.00 92.31 106 GLN A N 1
ATOM 845 C CA . GLN A 1 106 ? 3.385 1.628 -7.475 1.00 92.31 106 GLN A CA 1
ATOM 846 C C . GLN A 1 106 ? 4.031 0.306 -7.078 1.00 92.31 106 GLN A C 1
ATOM 848 O O . GLN A 1 106 ? 4.439 0.137 -5.933 1.00 92.31 106 GLN A O 1
ATOM 853 N N . PHE A 1 107 ? 4.136 -0.630 -8.017 1.00 93.00 107 PHE A N 1
ATOM 854 C CA . PHE A 1 107 ? 4.759 -1.924 -7.757 1.00 93.00 107 PHE A CA 1
ATOM 855 C C . PHE A 1 107 ? 5.557 -2.427 -8.953 1.00 93.00 107 PHE A C 1
ATOM 857 O O . PHE A 1 107 ? 5.217 -2.177 -10.115 1.00 93.00 107 PHE A O 1
ATOM 864 N N . THR A 1 108 ? 6.634 -3.152 -8.661 1.00 93.19 108 THR A N 1
ATOM 865 C CA . THR A 1 108 ? 7.385 -3.883 -9.686 1.00 93.19 108 THR A CA 1
ATOM 866 C C . THR A 1 108 ? 6.650 -5.157 -10.096 1.00 93.19 108 THR A C 1
ATOM 868 O O . THR A 1 108 ? 5.815 -5.679 -9.363 1.00 93.19 108 THR A O 1
ATOM 871 N N . LEU A 1 109 ? 6.923 -5.645 -11.307 1.00 92.75 109 LEU A N 1
ATOM 872 C CA . LEU A 1 109 ? 6.181 -6.770 -11.885 1.00 92.75 109 LEU A CA 1
ATOM 873 C C . LEU A 1 109 ? 6.830 -8.138 -11.645 1.00 92.75 109 LEU A C 1
ATOM 875 O O . LEU A 1 109 ? 6.213 -9.160 -11.927 1.00 92.75 109 LEU A O 1
ATOM 879 N N . ASP A 1 110 ? 8.082 -8.155 -11.189 1.00 92.62 110 ASP A N 1
ATOM 880 C CA . ASP A 1 110 ? 8.864 -9.365 -10.966 1.00 92.62 110 ASP A CA 1
ATOM 881 C C . ASP A 1 110 ? 10.018 -9.114 -9.982 1.00 92.62 110 ASP A C 1
ATOM 883 O O . ASP A 1 110 ? 10.396 -7.972 -9.700 1.00 92.62 110 ASP A O 1
ATOM 887 N N . ALA A 1 111 ? 10.609 -10.204 -9.487 1.00 91.69 111 ALA A N 1
ATOM 888 C CA . ALA A 1 111 ? 11.689 -10.172 -8.504 1.00 91.69 111 ALA A CA 1
ATOM 889 C C . ALA A 1 111 ? 12.939 -9.420 -8.987 1.00 91.69 111 ALA A C 1
ATOM 891 O O . ALA A 1 111 ? 13.624 -8.772 -8.195 1.00 91.69 111 ALA A O 1
ATOM 892 N N . ALA A 1 112 ? 13.263 -9.501 -10.281 1.00 91.75 112 ALA A N 1
ATOM 893 C CA . ALA A 1 112 ? 14.458 -8.866 -10.823 1.00 91.75 112 ALA A CA 1
ATOM 894 C C . ALA A 1 112 ? 14.290 -7.342 -10.883 1.00 91.75 112 ALA A C 1
ATOM 896 O O . ALA A 1 112 ? 15.226 -6.601 -10.574 1.00 91.75 112 ALA A O 1
ATOM 897 N N . ALA A 1 113 ? 13.101 -6.871 -11.255 1.00 91.00 113 ALA A N 1
ATOM 898 C CA . ALA A 1 113 ? 12.722 -5.471 -11.183 1.00 91.00 113 ALA A CA 1
ATOM 899 C C . ALA A 1 113 ? 12.679 -4.985 -9.729 1.00 91.00 113 ALA A C 1
ATOM 901 O O . ALA A 1 113 ? 13.247 -3.927 -9.454 1.00 91.00 113 ALA A O 1
ATOM 902 N N . ASN A 1 114 ? 12.093 -5.761 -8.805 1.00 91.19 114 ASN A N 1
ATOM 903 C CA . ASN A 1 114 ? 12.051 -5.409 -7.383 1.00 91.19 114 ASN A CA 1
ATOM 904 C C . ASN A 1 114 ? 13.457 -5.219 -6.814 1.00 91.19 114 ASN A C 1
ATOM 906 O O . ASN A 1 114 ? 13.776 -4.168 -6.265 1.00 91.19 114 ASN A O 1
ATOM 910 N N . LYS A 1 115 ? 14.341 -6.196 -7.048 1.00 91.12 115 LYS A N 1
ATOM 911 C CA . LYS A 1 115 ? 15.736 -6.119 -6.616 1.00 91.12 115 LYS A CA 1
ATOM 912 C C . LYS A 1 115 ? 16.431 -4.865 -7.149 1.00 91.12 115 LYS A C 1
ATOM 914 O O . LYS A 1 115 ? 17.083 -4.167 -6.382 1.00 91.12 115 LYS A O 1
ATOM 919 N N . LYS A 1 116 ? 16.272 -4.551 -8.439 1.00 89.25 116 LYS A N 1
ATOM 920 C CA . LYS A 1 116 ? 16.855 -3.336 -9.032 1.00 89.25 116 LYS A CA 1
ATOM 921 C C . LYS A 1 116 ? 16.307 -2.056 -8.404 1.00 89.25 116 LYS A C 1
ATOM 923 O O . LYS A 1 116 ? 17.066 -1.112 -8.232 1.00 89.25 116 LYS A O 1
ATOM 928 N N . ALA A 1 117 ? 15.009 -2.006 -8.107 1.00 88.31 117 ALA A N 1
ATOM 929 C CA . ALA A 1 117 ? 14.401 -0.862 -7.435 1.00 88.31 117 ALA A CA 1
ATOM 930 C C . ALA A 1 117 ? 14.956 -0.698 -6.011 1.00 88.31 117 ALA A C 1
ATOM 932 O O . ALA A 1 117 ? 15.327 0.406 -5.629 1.00 88.31 117 ALA A O 1
ATOM 933 N N . CYS A 1 118 ? 15.095 -1.793 -5.258 1.00 88.88 118 CYS A N 1
ATOM 934 C CA . CYS A 1 118 ? 15.666 -1.762 -3.910 1.00 88.88 118 CYS A CA 1
ATOM 935 C C . CYS A 1 118 ? 17.147 -1.378 -3.899 1.00 88.88 118 CYS A C 1
ATOM 937 O O . CYS A 1 118 ? 17.552 -0.556 -3.080 1.00 88.88 118 CYS A O 1
ATOM 939 N N . ASP A 1 119 ? 17.949 -1.928 -4.813 1.00 89.00 119 ASP A N 1
ATOM 940 C CA . ASP A 1 119 ? 19.366 -1.574 -4.942 1.00 89.00 119 ASP A CA 1
ATOM 941 C C . ASP A 1 119 ? 19.520 -0.069 -5.247 1.00 89.00 119 ASP A C 1
ATOM 943 O O . ASP A 1 119 ? 20.363 0.604 -4.653 1.00 89.00 119 ASP A O 1
ATOM 947 N N . GLU A 1 120 ? 18.666 0.477 -6.119 1.00 88.25 120 GLU A N 1
ATOM 948 C CA . GLU A 1 120 ? 18.658 1.902 -6.464 1.00 88.25 120 GLU A CA 1
ATOM 949 C C . GLU A 1 120 ? 18.217 2.792 -5.294 1.00 88.25 120 GLU A C 1
ATOM 951 O O . GLU A 1 120 ? 18.871 3.796 -5.004 1.00 88.25 120 GLU A O 1
ATOM 956 N N . LEU A 1 121 ? 17.150 2.417 -4.581 1.00 86.31 121 LEU A N 1
ATOM 957 C CA . LEU A 1 121 ? 16.705 3.132 -3.384 1.00 86.31 121 LEU A CA 1
ATOM 958 C C . LEU A 1 121 ? 17.807 3.154 -2.318 1.00 86.31 121 LEU A C 1
ATOM 960 O O . LEU A 1 121 ? 18.084 4.198 -1.731 1.00 86.31 121 LEU A O 1
ATOM 964 N N . ASN A 1 122 ? 18.475 2.022 -2.100 1.00 87.94 122 ASN A N 1
ATOM 965 C CA . ASN A 1 122 ? 19.578 1.915 -1.154 1.00 87.94 122 ASN A CA 1
ATOM 966 C C . ASN A 1 122 ? 20.742 2.84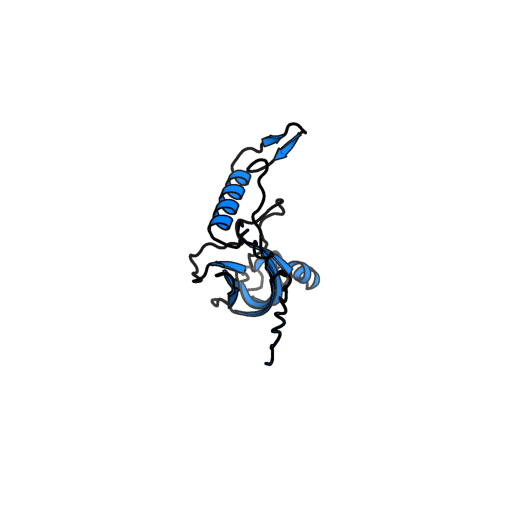9 -1.533 1.00 87.94 122 ASN A C 1
ATOM 968 O O . ASN A 1 122 ? 21.271 3.560 -0.679 1.00 87.94 122 ASN A O 1
ATOM 972 N N . LEU A 1 123 ? 21.111 2.913 -2.817 1.00 87.75 123 LEU A N 1
ATOM 973 C CA . LEU A 1 123 ? 22.121 3.863 -3.288 1.00 87.75 123 LEU A CA 1
ATOM 974 C C . LEU A 1 123 ? 21.697 5.313 -3.037 1.00 87.75 123 LEU A C 1
ATOM 976 O O . LEU A 1 123 ? 22.509 6.103 -2.557 1.00 87.75 123 LEU A O 1
ATOM 980 N N . ALA A 1 124 ? 20.440 5.652 -3.317 1.00 85.31 124 ALA A N 1
ATOM 981 C CA . ALA A 1 124 ? 19.918 7.001 -3.129 1.00 85.31 124 ALA A CA 1
ATOM 982 C C . ALA A 1 124 ? 19.879 7.448 -1.659 1.00 85.31 124 ALA A C 1
ATOM 984 O O . ALA A 1 124 ? 20.090 8.628 -1.385 1.00 85.31 124 ALA A O 1
ATOM 985 N N . LEU A 1 125 ? 19.635 6.526 -0.722 1.00 85.69 125 LEU A N 1
ATOM 986 C CA . LEU A 1 125 ? 19.560 6.827 0.711 1.00 85.69 125 LEU A CA 1
ATOM 987 C C . LEU A 1 125 ? 20.930 6.906 1.394 1.00 85.69 125 LEU A C 1
ATOM 989 O O . LEU A 1 125 ? 21.095 7.687 2.330 1.00 85.69 125 LEU A O 1
ATOM 993 N N . TYR A 1 126 ? 21.901 6.100 0.956 1.00 87.44 126 TYR A N 1
ATOM 994 C CA . TYR A 1 126 ? 23.151 5.896 1.702 1.00 87.44 126 TYR A CA 1
ATOM 995 C C . TYR A 1 126 ? 24.419 6.342 0.971 1.00 87.44 126 TYR A C 1
ATOM 997 O O . TYR A 1 126 ? 25.513 6.220 1.522 1.00 87.44 126 TYR A O 1
ATOM 1005 N N . THR A 1 127 ? 24.300 6.879 -0.243 1.00 87.31 127 THR A N 1
ATOM 1006 C CA . THR A 1 127 ? 25.447 7.368 -1.019 1.00 87.31 127 THR A CA 1
ATOM 1007 C C . THR A 1 127 ? 25.347 8.872 -1.235 1.00 87.31 127 THR A C 1
ATOM 1009 O O . THR A 1 127 ? 24.257 9.415 -1.410 1.00 87.31 127 THR A O 1
ATOM 1012 N N . SER A 1 128 ? 26.494 9.556 -1.253 1.00 87.25 128 SER A N 1
ATOM 1013 C CA . SER A 1 128 ? 26.545 10.976 -1.605 1.00 87.25 128 SER A CA 1
ATOM 1014 C C . SER A 1 128 ? 25.976 11.205 -3.010 1.00 87.25 128 SER A C 1
ATOM 1016 O O . SER A 1 128 ? 26.332 10.461 -3.930 1.00 87.25 128 SER A O 1
ATOM 1018 N N . PRO A 1 129 ? 25.134 12.233 -3.207 1.00 87.31 129 PRO A N 1
ATOM 1019 C CA . PRO A 1 129 ? 24.574 12.517 -4.516 1.00 87.31 129 PRO A CA 1
ATOM 1020 C C . PRO A 1 129 ? 25.655 12.990 -5.497 1.00 87.31 129 PRO A C 1
ATOM 1022 O O . PRO A 1 129 ? 26.679 13.559 -5.110 1.00 87.31 129 PRO A O 1
ATOM 1025 N N . VAL A 1 130 ? 25.407 12.776 -6.787 1.00 87.12 130 VAL A N 1
ATOM 1026 C CA . VAL A 1 130 ? 26.299 13.173 -7.880 1.00 87.12 130 VAL A CA 1
ATOM 1027 C C . VAL A 1 130 ? 25.812 14.483 -8.488 1.00 87.12 130 VAL A C 1
ATOM 1029 O O . VAL A 1 130 ? 24.673 14.569 -8.944 1.00 87.12 130 VAL A O 1
ATOM 1032 N N . THR A 1 131 ? 26.688 15.484 -8.560 1.00 91.12 131 THR A N 1
ATOM 1033 C CA . THR A 1 131 ? 26.420 16.725 -9.301 1.00 91.12 131 THR A CA 1
ATOM 1034 C C . THR A 1 131 ? 26.776 16.539 -10.773 1.00 91.12 131 THR A C 1
ATOM 1036 O O . THR A 1 131 ? 27.923 16.251 -11.122 1.00 91.12 131 THR A O 1
ATOM 1039 N N . GLN A 1 132 ? 25.791 16.696 -11.652 1.00 88.31 132 GLN A N 1
ATOM 1040 C CA . GLN A 1 132 ? 25.963 16.641 -13.099 1.00 88.31 132 GLN A CA 1
ATOM 1041 C C . GLN A 1 132 ? 26.578 17.938 -13.648 1.00 88.31 132 GLN A C 1
ATOM 1043 O O . GLN A 1 132 ? 26.676 18.953 -12.962 1.00 88.31 132 GLN A O 1
ATOM 1048 N N . LYS A 1 133 ? 27.016 17.908 -14.916 1.00 88.88 133 LYS A N 1
ATOM 1049 C CA . LYS A 1 133 ? 27.698 19.043 -15.573 1.00 88.88 133 LYS A CA 1
ATOM 1050 C C . LYS A 1 133 ? 26.840 20.310 -15.672 1.00 88.88 133 LYS A C 1
ATOM 1052 O O . LYS A 1 133 ? 27.393 21.394 -15.811 1.00 88.88 133 LYS A O 1
ATOM 1057 N N . ASP A 1 134 ? 25.522 20.165 -15.630 1.00 91.12 134 ASP A N 1
ATOM 1058 C CA . ASP A 1 134 ? 24.535 21.248 -15.649 1.00 91.12 134 ASP A CA 1
ATOM 1059 C C . ASP A 1 134 ? 24.156 21.749 -14.240 1.00 91.12 134 ASP A C 1
ATOM 1061 O O . ASP A 1 134 ? 23.318 22.637 -14.111 1.00 91.12 134 ASP A O 1
ATOM 1065 N N . GLY A 1 135 ? 24.770 21.199 -13.185 1.00 88.81 135 GLY A N 1
ATOM 1066 C CA . GLY A 1 135 ? 24.464 21.517 -11.791 1.00 88.81 135 GLY A CA 1
ATOM 1067 C C . GLY A 1 135 ? 23.351 20.666 -11.172 1.00 88.81 135 GLY A C 1
ATOM 1068 O O . GLY A 1 135 ? 23.071 20.833 -9.985 1.00 88.81 135 GLY A O 1
ATOM 1069 N N . THR A 1 136 ? 22.740 19.736 -11.916 1.00 87.06 136 THR A N 1
ATOM 1070 C CA . THR A 1 136 ? 21.698 18.844 -11.387 1.00 87.06 136 THR A CA 1
ATOM 1071 C C . THR A 1 136 ? 22.277 17.901 -10.334 1.00 87.06 136 THR A C 1
ATOM 1073 O O . THR A 1 136 ? 23.247 17.189 -10.592 1.00 87.06 136 THR A O 1
ATOM 1076 N N . ILE A 1 137 ? 21.667 17.863 -9.148 1.00 85.56 137 ILE A N 1
ATOM 1077 C CA . ILE A 1 137 ? 22.016 16.924 -8.076 1.00 85.56 137 ILE A CA 1
ATOM 1078 C C . ILE A 1 137 ? 21.188 15.651 -8.257 1.00 85.56 137 ILE A C 1
ATOM 1080 O O . ILE A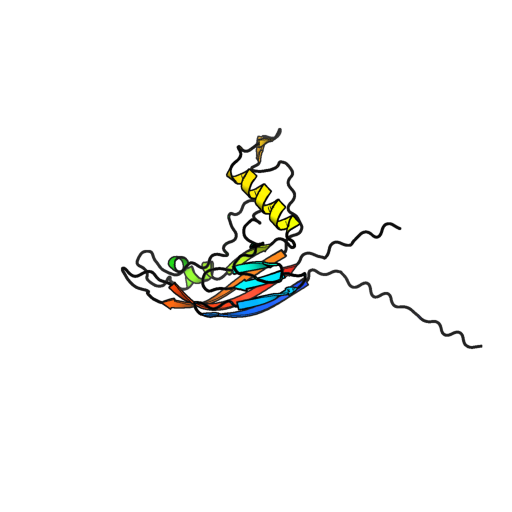 1 137 ? 19.958 15.700 -8.253 1.00 85.56 137 ILE A O 1
ATOM 1084 N N . VAL A 1 138 ? 21.858 14.511 -8.403 1.00 84.31 138 VAL A N 1
ATOM 1085 C CA . VAL A 1 138 ? 21.220 13.202 -8.573 1.00 84.31 138 VAL A CA 1
ATOM 1086 C C . VAL A 1 138 ? 21.525 12.318 -7.374 1.00 84.31 138 VAL A C 1
ATOM 1088 O O . VAL A 1 138 ? 22.685 12.049 -7.073 1.00 84.31 138 VAL A O 1
ATOM 1091 N N . TYR A 1 139 ? 20.471 11.840 -6.720 1.00 85.19 139 TYR A N 1
ATOM 1092 C CA . TYR A 1 139 ? 20.544 10.769 -5.730 1.00 85.19 139 TYR A CA 1
ATOM 1093 C C . TYR A 1 139 ? 20.380 9.425 -6.445 1.00 85.19 139 TYR A C 1
ATOM 1095 O O . TYR A 1 139 ? 19.521 9.304 -7.318 1.00 85.19 139 TYR A O 1
ATOM 1103 N N . GLY A 1 140 ? 21.197 8.435 -6.084 1.00 85.69 140 GLY A N 1
ATOM 1104 C CA . GLY A 1 140 ? 21.210 7.128 -6.746 1.00 85.69 140 GLY A CA 1
ATOM 1105 C C . GLY A 1 140 ? 22.086 7.099 -8.004 1.00 85.69 140 GLY A C 1
ATOM 1106 O O . GLY A 1 140 ? 23.081 7.819 -8.109 1.00 85.69 140 GLY A O 1
ATOM 1107 N N . THR A 1 141 ? 21.741 6.238 -8.958 1.00 85.75 141 THR A N 1
ATOM 1108 C CA . THR A 1 141 ? 22.495 5.989 -10.188 1.00 85.75 141 THR A CA 1
ATOM 1109 C C . THR A 1 141 ? 22.153 7.029 -11.264 1.00 85.75 141 THR A C 1
ATOM 1111 O O . THR A 1 141 ? 21.014 7.087 -11.743 1.00 85.75 141 THR A O 1
ATOM 1114 N N . PRO A 1 142 ? 23.129 7.824 -11.753 1.00 83.00 142 PRO A N 1
ATOM 1115 C CA . PRO A 1 142 ? 22.898 8.747 -12.859 1.00 83.00 142 PRO A CA 1
ATOM 1116 C C . PRO A 1 142 ? 22.342 8.043 -14.103 1.00 83.00 142 PRO A C 1
ATOM 1118 O O . PRO A 1 142 ? 22.949 7.118 -14.641 1.00 83.00 142 PRO A O 1
ATOM 1121 N N . GLY A 1 143 ? 21.186 8.508 -14.582 1.00 80.88 143 GLY A N 1
ATOM 1122 C CA . GLY A 1 143 ? 20.520 7.942 -15.757 1.00 80.88 143 GLY A CA 1
ATOM 1123 C C . GLY A 1 143 ? 19.701 6.677 -15.485 1.00 80.88 143 GLY A C 1
ATOM 1124 O O . GLY A 1 143 ? 19.267 6.037 -16.447 1.00 80.88 143 GLY A O 1
ATOM 1125 N N . TYR A 1 144 ? 19.464 6.324 -14.216 1.00 82.75 144 TYR A N 1
ATOM 1126 C CA . TYR A 1 144 ? 18.539 5.255 -13.859 1.00 82.75 144 TYR A CA 1
ATOM 1127 C C . TYR A 1 144 ? 17.168 5.478 -14.505 1.00 82.75 144 TYR A C 1
ATOM 1129 O O . TYR A 1 144 ? 16.579 6.560 -14.439 1.00 82.75 144 TYR A O 1
ATOM 1137 N N . LYS A 1 145 ? 16.652 4.423 -15.138 1.00 81.75 145 LYS A N 1
ATOM 1138 C CA . LYS A 1 145 ? 15.294 4.378 -15.674 1.00 81.75 145 LYS A CA 1
ATOM 1139 C C . LYS A 1 145 ? 14.540 3.294 -14.934 1.00 81.75 145 LYS A C 1
ATOM 1141 O O . LYS A 1 145 ? 14.935 2.129 -14.988 1.00 81.75 145 LYS A O 1
ATOM 1146 N N . SER A 1 146 ? 13.456 3.692 -14.277 1.00 78.50 146 SER A N 1
ATOM 1147 C CA . SER A 1 146 ? 12.571 2.744 -13.613 1.00 78.50 146 SER A CA 1
ATOM 1148 C C . SER A 1 146 ? 12.075 1.690 -14.617 1.00 78.50 146 SER A C 1
ATOM 1150 O O . SER A 1 146 ? 11.772 2.048 -15.764 1.00 78.50 146 SER A O 1
ATOM 1152 N N . PRO A 1 147 ? 12.013 0.399 -14.237 1.00 82.88 147 PRO A N 1
ATOM 1153 C CA . PRO A 1 147 ? 11.358 -0.614 -15.060 1.00 82.88 147 PRO A CA 1
ATOM 1154 C C . PRO A 1 147 ? 9.869 -0.272 -15.263 1.00 82.88 147 PRO A C 1
ATOM 1156 O O . PRO A 1 147 ? 9.335 0.580 -14.559 1.00 82.88 147 PRO A O 1
ATOM 1159 N N . PRO A 1 148 ? 9.157 -0.926 -16.198 1.00 87.38 148 PRO A N 1
ATOM 1160 C CA . PRO A 1 148 ? 7.703 -0.814 -16.259 1.00 87.38 148 PRO A CA 1
ATOM 1161 C C . PRO A 1 148 ? 7.075 -1.182 -14.909 1.00 87.38 148 PRO A C 1
ATOM 1163 O O . PRO A 1 148 ? 7.317 -2.271 -14.389 1.00 87.38 148 PRO A O 1
ATOM 1166 N N . LEU A 1 149 ? 6.269 -0.273 -14.363 1.00 90.56 149 LEU A N 1
ATOM 1167 C CA . LEU A 1 149 ? 5.613 -0.426 -13.067 1.00 90.56 149 LEU A CA 1
ATOM 1168 C C . LEU A 1 149 ? 4.117 -0.641 -13.247 1.00 90.56 149 LEU A C 1
ATOM 1170 O O . LEU A 1 149 ? 3.500 -0.040 -14.130 1.00 90.56 149 LEU A O 1
ATOM 1174 N N . GLY A 1 150 ? 3.535 -1.459 -12.377 1.00 92.88 150 GLY A N 1
ATOM 1175 C CA . GLY A 1 150 ? 2.109 -1.398 -12.095 1.00 92.88 150 GLY A CA 1
ATOM 1176 C C . GLY A 1 150 ? 1.797 -0.224 -11.171 1.00 92.88 150 GLY A C 1
ATOM 1177 O O . GLY A 1 150 ? 2.647 0.232 -10.405 1.00 92.88 150 GLY A O 1
ATOM 1178 N N . THR A 1 151 ? 0.567 0.271 -11.240 1.00 94.00 151 THR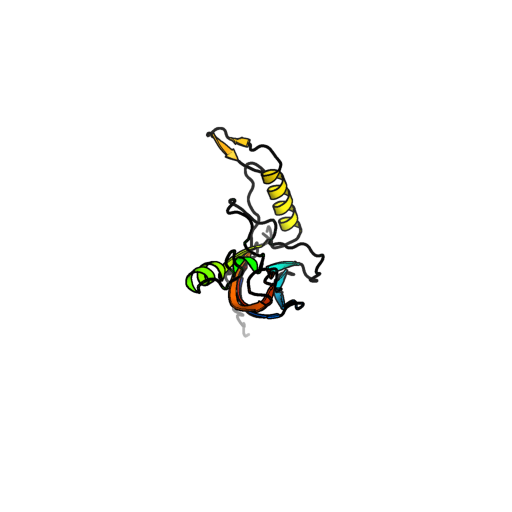 A N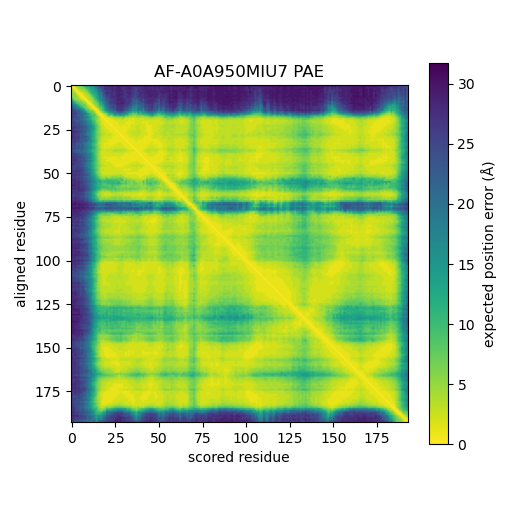 1
ATOM 1179 C CA . THR A 1 151 ? 0.067 1.317 -10.342 1.00 94.00 151 THR A CA 1
ATOM 1180 C C . THR A 1 151 ? -1.224 0.862 -9.696 1.00 94.00 151 THR A C 1
ATOM 1182 O O . THR A 1 151 ? -2.032 0.207 -10.355 1.00 94.00 151 THR A O 1
ATOM 1185 N N . GLY A 1 152 ? -1.452 1.251 -8.450 1.00 94.25 152 GLY A N 1
ATOM 1186 C CA . GLY A 1 152 ? -2.696 0.970 -7.761 1.00 94.25 152 GLY A CA 1
ATOM 1187 C C . GLY A 1 152 ? -3.179 2.124 -6.897 1.00 94.25 152 GLY A C 1
ATOM 1188 O O . GLY A 1 152 ? -2.428 3.025 -6.518 1.00 94.25 152 GLY A O 1
ATOM 1189 N N . VAL A 1 153 ? -4.472 2.098 -6.600 1.00 95.69 153 VAL A N 1
ATOM 1190 C CA . VAL A 1 153 ? -5.123 2.992 -5.649 1.00 95.69 153 VAL A CA 1
ATOM 1191 C C . VAL A 1 153 ? -6.000 2.146 -4.741 1.00 95.69 153 VAL A C 1
ATOM 1193 O O . VAL A 1 153 ? -6.987 1.585 -5.207 1.00 95.69 153 VAL A O 1
ATOM 1196 N N . VAL A 1 154 ? -5.677 2.090 -3.450 1.00 96.81 154 VAL A N 1
ATOM 1197 C CA . VAL A 1 154 ? -6.605 1.599 -2.425 1.00 96.81 154 VAL A CA 1
ATOM 1198 C C . VAL A 1 154 ? -7.370 2.791 -1.867 1.00 96.81 154 VAL A C 1
ATOM 1200 O O . VAL A 1 154 ? -6.777 3.772 -1.423 1.00 96.81 154 VAL A O 1
ATOM 1203 N N . THR A 1 155 ? -8.695 2.715 -1.895 1.00 97.12 155 THR A N 1
ATOM 1204 C CA . THR A 1 155 ? -9.575 3.667 -1.215 1.00 97.12 155 THR A CA 1
ATOM 1205 C C . THR A 1 155 ? -10.178 2.984 0.004 1.00 97.12 155 THR A C 1
ATOM 1207 O O . THR A 1 155 ? -11.004 2.082 -0.139 1.00 97.12 155 THR A O 1
ATOM 1210 N N . LEU A 1 156 ? -9.748 3.411 1.187 1.00 96.56 156 LEU A N 1
ATOM 1211 C CA . LEU A 1 156 ? -10.219 2.933 2.482 1.00 96.56 156 LEU A CA 1
ATOM 1212 C C . LEU A 1 156 ? -11.635 3.454 2.754 1.00 96.56 156 LEU A C 1
ATOM 1214 O O . LEU A 1 156 ? -11.963 4.602 2.448 1.00 96.56 156 LEU A O 1
ATOM 1218 N N . ARG A 1 157 ? -12.475 2.603 3.337 1.00 94.31 157 ARG A N 1
ATOM 1219 C CA . ARG A 1 157 ? -13.870 2.866 3.702 1.00 94.31 157 ARG A CA 1
ATOM 1220 C C . ARG A 1 157 ? -14.155 2.228 5.059 1.00 94.31 157 ARG A C 1
ATOM 1222 O O . ARG A 1 157 ? -13.526 1.236 5.410 1.00 94.31 157 ARG A O 1
ATOM 1229 N N . ASN A 1 158 ? -15.116 2.776 5.802 1.00 93.38 158 ASN A N 1
ATOM 1230 C CA . ASN A 1 158 ? -15.615 2.187 7.054 1.00 93.38 158 ASN A CA 1
ATOM 1231 C C . ASN A 1 158 ? -14.486 1.708 7.991 1.00 93.38 158 ASN A C 1
ATOM 1233 O O . ASN A 1 158 ? -14.396 0.525 8.317 1.00 93.38 158 ASN A O 1
ATOM 1237 N N . ILE A 1 159 ? -13.582 2.618 8.358 1.00 94.81 159 ILE A N 1
ATOM 1238 C CA . ILE A 1 159 ? -12.454 2.303 9.241 1.00 94.81 159 ILE A CA 1
ATOM 1239 C C . ILE A 1 159 ? -12.985 2.225 10.673 1.00 94.81 159 ILE A C 1
ATOM 1241 O O . ILE A 1 159 ? -13.446 3.222 11.224 1.00 94.81 159 ILE A O 1
ATOM 1245 N N . GLU A 1 160 ? -12.914 1.040 11.268 1.00 95.69 160 GLU A N 1
ATOM 1246 C CA . GLU A 1 160 ? -13.290 0.797 12.655 1.00 95.69 160 GLU A CA 1
ATOM 1247 C C . GLU A 1 160 ? -12.029 0.722 13.514 1.00 95.69 160 GLU A C 1
ATOM 1249 O O . GLU A 1 160 ? -11.151 -0.117 13.283 1.00 95.69 160 GLU A O 1
ATOM 1254 N N . LEU A 1 161 ? -11.948 1.599 14.513 1.00 96.25 161 LEU A N 1
ATOM 1255 C CA . LEU A 1 161 ? -10.848 1.638 15.470 1.00 96.25 161 LEU A CA 1
ATOM 1256 C C . LEU A 1 161 ? -11.299 1.110 16.832 1.00 96.25 161 LEU A C 1
ATOM 1258 O O . LEU A 1 161 ? -12.411 1.379 17.282 1.00 96.25 161 LEU A O 1
ATOM 1262 N N . ILE A 1 162 ? -10.394 0.418 17.516 1.00 96.31 162 ILE A N 1
ATOM 1263 C CA . ILE A 1 162 ? -10.525 0.035 18.927 1.00 96.31 162 ILE A CA 1
ATOM 1264 C C . ILE A 1 162 ? -9.456 0.739 19.757 1.00 96.31 162 ILE A C 1
ATOM 1266 O O . ILE A 1 162 ? -8.493 1.275 19.212 1.00 96.31 162 ILE A O 1
ATOM 1270 N N . HIS A 1 163 ? -9.628 0.729 21.083 1.00 95.56 163 HIS A N 1
ATOM 1271 C CA . HIS A 1 163 ? -8.702 1.369 22.025 1.00 95.56 163 HIS A CA 1
ATOM 1272 C C . HIS A 1 163 ? -8.498 2.874 21.736 1.00 95.56 163 HIS A C 1
ATOM 1274 O O . HIS A 1 163 ? -7.401 3.416 21.879 1.00 95.56 163 HIS A O 1
ATOM 1280 N N . VAL A 1 164 ? -9.571 3.554 21.317 1.00 95.19 164 VAL A N 1
ATOM 1281 C CA . VAL A 1 164 ? -9.634 5.015 21.149 1.00 95.19 164 VAL A CA 1
ATOM 1282 C C . VAL A 1 164 ? -9.862 5.665 22.518 1.00 95.19 164 VAL A C 1
ATOM 1284 O O . VAL A 1 164 ? -10.619 5.147 23.340 1.00 95.19 164 VAL A O 1
ATOM 1287 N N . GLY A 1 165 ? -9.207 6.795 22.773 1.00 93.06 165 GLY A N 1
ATOM 1288 C CA . GLY A 1 165 ? -9.287 7.547 24.022 1.00 93.06 165 GLY A CA 1
ATOM 1289 C C . GLY A 1 165 ? -7.936 7.777 24.701 1.00 93.06 165 GLY A C 1
ATOM 1290 O O . GLY A 1 165 ? -6.946 7.076 24.473 1.00 93.06 165 GLY A O 1
ATOM 1291 N N . ARG A 1 166 ? -7.897 8.788 25.570 1.00 91.69 166 ARG A N 1
ATOM 1292 C CA . ARG A 1 166 ? -6.674 9.264 26.226 1.00 91.69 166 ARG A CA 1
ATOM 1293 C C . ARG A 1 166 ? -5.922 8.143 26.954 1.00 91.69 166 ARG A C 1
ATOM 1295 O O . ARG A 1 166 ? -6.489 7.432 27.779 1.00 91.69 166 ARG A O 1
ATOM 1302 N N . GLY A 1 167 ? -4.618 8.040 26.691 1.00 89.81 167 GLY A N 1
ATOM 1303 C CA . GLY A 1 167 ? -3.732 7.054 27.323 1.00 89.81 167 GLY A CA 1
ATOM 1304 C C . GLY A 1 167 ? -3.863 5.630 26.773 1.00 89.81 167 GLY A C 1
ATOM 1305 O O . GLY A 1 167 ? -3.168 4.738 27.253 1.00 89.81 167 GLY A O 1
ATOM 1306 N N . GLN A 1 168 ? -4.725 5.412 25.778 1.00 94.81 168 GLN A N 1
ATOM 1307 C CA . GLN A 1 168 ? -4.793 4.174 25.008 1.00 94.81 168 GLN A CA 1
ATOM 1308 C C . GLN A 1 168 ? -3.966 4.297 23.721 1.00 94.81 168 GLN A C 1
ATOM 1310 O O . GLN A 1 168 ? -3.581 5.395 23.316 1.00 94.81 168 GLN A O 1
ATOM 1315 N N . LYS A 1 169 ? -3.701 3.159 23.072 1.00 93.56 169 LYS A N 1
ATOM 1316 C CA . LYS A 1 169 ? -3.098 3.096 21.739 1.00 93.56 169 LYS A CA 1
ATOM 1317 C C . LYS A 1 169 ? -4.146 2.554 20.780 1.00 93.56 169 LYS A C 1
ATOM 1319 O O . LYS A 1 169 ? -4.449 1.365 20.852 1.00 93.56 169 LYS A O 1
ATOM 1324 N N . ALA A 1 170 ? -4.684 3.414 19.915 1.00 96.44 170 ALA A N 1
ATOM 1325 C CA . ALA A 1 170 ? -5.655 2.974 18.925 1.00 96.44 170 ALA A CA 1
ATOM 1326 C C . ALA A 1 170 ? -5.082 1.870 18.031 1.00 96.44 170 ALA A C 1
ATOM 1328 O O . ALA A 1 170 ? -3.883 1.821 17.739 1.00 96.44 170 ALA A O 1
ATOM 1329 N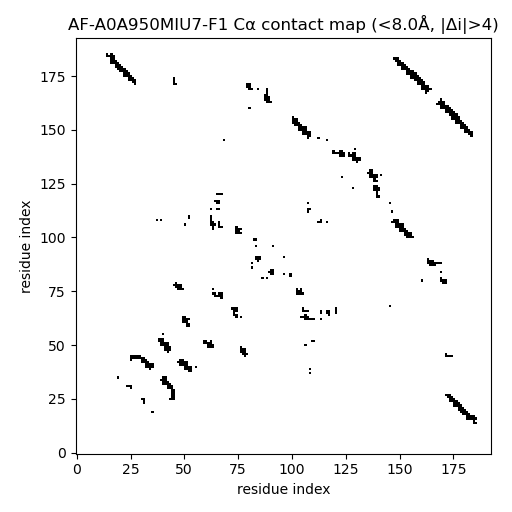 N . GLU A 1 171 ? -5.968 0.993 17.578 1.00 95.94 171 GLU A N 1
ATOM 1330 C CA . GLU A 1 171 ? -5.668 -0.068 16.625 1.00 95.94 171 GLU A CA 1
ATOM 1331 C C . GLU A 1 171 ? -6.801 -0.152 15.601 1.00 95.94 171 GLU A C 1
ATOM 1333 O O . GLU A 1 171 ? -7.968 0.053 15.940 1.00 95.94 171 GLU A O 1
ATOM 1338 N N . VAL A 1 172 ? -6.472 -0.484 14.352 1.00 96.62 172 VAL A N 1
ATOM 1339 C CA . VAL A 1 172 ? -7.484 -0.738 13.322 1.00 96.62 172 VAL A CA 1
ATOM 1340 C C . VAL A 1 172 ? -8.072 -2.128 13.558 1.00 96.62 172 VAL A C 1
ATOM 1342 O O . VAL A 1 172 ? -7.382 -3.141 13.427 1.00 96.62 172 VAL A O 1
ATOM 1345 N N . GLN A 1 173 ? -9.350 -2.184 13.922 1.00 97.38 173 GLN A N 1
ATOM 1346 C CA . GLN A 1 173 ? -10.083 -3.431 14.133 1.00 97.38 173 GLN A CA 1
ATOM 1347 C C . GLN A 1 173 ? -10.621 -3.988 12.820 1.00 97.38 173 GLN A C 1
ATOM 1349 O O . GLN A 1 173 ? -10.595 -5.201 12.601 1.00 97.38 173 GLN A O 1
ATOM 1354 N N . ARG A 1 174 ? -11.114 -3.112 11.946 1.00 97.62 174 ARG A N 1
ATOM 1355 C CA . ARG A 1 174 ? -11.669 -3.479 10.648 1.00 97.62 174 ARG A CA 1
ATOM 1356 C C . ARG A 1 174 ? -11.521 -2.325 9.668 1.00 97.62 174 ARG A C 1
ATOM 1358 O O . ARG A 1 174 ? -11.581 -1.162 10.055 1.00 97.62 174 ARG A O 1
ATOM 1365 N N . LEU A 1 175 ? -11.370 -2.656 8.392 1.00 96.31 175 LEU A N 1
ATOM 1366 C CA . LEU A 1 175 ? -11.525 -1.701 7.303 1.00 96.31 175 LEU A CA 1
ATOM 1367 C C . LEU A 1 175 ? -12.171 -2.376 6.092 1.00 96.31 175 LEU A C 1
ATOM 1369 O O . LEU A 1 175 ? -11.894 -3.539 5.784 1.00 96.31 175 LEU A O 1
ATOM 1373 N N . ASP A 1 176 ? -13.008 -1.626 5.391 1.00 98.00 176 ASP A N 1
ATOM 1374 C CA . ASP A 1 176 ? -13.481 -1.973 4.058 1.00 98.00 176 ASP A CA 1
ATOM 1375 C C . ASP A 1 176 ? -12.675 -1.173 3.027 1.00 98.00 176 ASP A C 1
ATOM 1377 O O . ASP A 1 176 ? -12.104 -0.123 3.328 1.00 98.00 176 ASP A O 1
ATOM 1381 N N . PHE A 1 177 ? -12.590 -1.648 1.791 1.00 98.19 177 PHE A N 1
ATOM 1382 C CA . PHE A 1 177 ? -11.817 -0.943 0.774 1.00 98.19 177 PHE A CA 1
ATOM 1383 C C . PHE A 1 177 ? -12.261 -1.271 -0.648 1.00 98.19 177 PHE A C 1
ATOM 1385 O O . PHE A 1 177 ? -12.850 -2.315 -0.926 1.00 98.19 177 PHE A O 1
ATOM 1392 N N . THR A 1 178 ? -11.922 -0.369 -1.565 1.00 98.38 178 THR A N 1
ATOM 1393 C CA . THR A 1 178 ? -11.950 -0.601 -3.014 1.00 98.38 178 THR A CA 1
ATOM 1394 C C . THR A 1 178 ? -10.553 -0.413 -3.583 1.00 98.38 178 THR A C 1
ATOM 1396 O O . THR A 1 178 ? -9.827 0.473 -3.132 1.00 98.38 178 THR A O 1
ATOM 1399 N N . VAL A 1 179 ? -10.184 -1.211 -4.577 1.00 98.19 179 VAL A N 1
ATOM 1400 C CA . VAL A 1 179 ? -8.883 -1.146 -5.241 1.00 98.19 179 VAL A CA 1
ATOM 1401 C C . VAL A 1 179 ? -9.075 -0.985 -6.737 1.00 98.19 179 VAL A C 1
ATOM 1403 O O . VAL A 1 179 ? -9.828 -1.737 -7.352 1.00 98.19 179 VAL A O 1
ATOM 1406 N N . ASP A 1 180 ? -8.330 -0.048 -7.309 1.00 98.00 180 ASP A N 1
ATOM 1407 C CA . ASP A 1 180 ? -8.087 0.055 -8.742 1.00 98.00 180 ASP A CA 1
ATOM 1408 C C . ASP A 1 180 ? -6.621 -0.276 -9.013 1.00 98.00 180 ASP A C 1
ATOM 1410 O O . ASP A 1 180 ? -5.735 0.349 -8.431 1.00 98.00 180 ASP A O 1
ATOM 1414 N N . VAL A 1 181 ? -6.350 -1.239 -9.892 1.00 96.69 181 VAL A N 1
ATOM 1415 C CA . VAL A 1 181 ? -4.994 -1.614 -10.320 1.00 96.69 181 VAL A CA 1
ATOM 1416 C C . VAL A 1 181 ? -4.882 -1.468 -11.827 1.00 96.69 181 VAL A C 1
ATOM 1418 O O . VAL A 1 181 ? -5.768 -1.892 -12.565 1.00 96.69 181 VAL A O 1
ATOM 1421 N N . VAL A 1 182 ? -3.771 -0.903 -12.288 1.00 95.12 182 VAL A N 1
ATOM 1422 C CA . VAL A 1 182 ? -3.430 -0.781 -13.705 1.00 95.12 182 VAL A CA 1
ATOM 1423 C C . VAL A 1 182 ? -2.054 -1.384 -13.936 1.00 95.12 182 VAL A C 1
ATOM 1425 O O . VAL A 1 182 ? -1.061 -0.974 -13.333 1.00 95.12 182 VAL A O 1
ATOM 1428 N N . PHE A 1 183 ? -1.998 -2.347 -14.846 1.00 93.31 183 PHE A N 1
ATOM 1429 C CA . PHE A 1 183 ? -0.758 -2.923 -15.337 1.00 93.31 183 PHE A CA 1
ATOM 1430 C C . PHE A 1 183 ? -0.268 -2.188 -16.577 1.00 93.31 183 PHE A C 1
ATOM 1432 O O . PHE A 1 183 ? -1.073 -1.871 -17.460 1.00 93.31 183 PHE A O 1
ATOM 1439 N N . PRO A 1 184 ? 1.054 -2.017 -16.730 1.00 90.38 184 PRO A N 1
ATOM 1440 C CA . PRO A 1 184 ? 1.588 -1.518 -17.977 1.00 90.38 184 PRO A CA 1
ATOM 1441 C C . PRO A 1 184 ? 1.356 -2.563 -19.086 1.00 90.38 184 PRO A C 1
ATOM 1443 O O . PRO A 1 184 ? 1.232 -3.773 -18.801 1.00 90.38 184 PRO A O 1
ATOM 1446 N N . PRO A 1 185 ? 1.310 -2.120 -20.357 1.00 85.62 185 PRO A N 1
ATOM 1447 C CA . PRO A 1 185 ? 1.245 -3.020 -21.501 1.00 85.62 185 PRO A CA 1
ATOM 1448 C C . PRO A 1 185 ? 2.324 -4.099 -21.400 1.00 85.62 185 PRO A C 1
ATOM 1450 O O . PRO A 1 185 ? 3.451 -3.825 -20.978 1.00 85.62 185 PRO A O 1
ATOM 1453 N N . ALA A 1 186 ? 1.983 -5.339 -21.753 1.00 76.19 186 ALA A N 1
ATOM 1454 C CA . ALA A 1 186 ? 2.984 -6.397 -21.776 1.00 76.19 186 ALA A CA 1
ATOM 1455 C C . ALA A 1 186 ? 4.070 -6.034 -22.798 1.00 76.19 186 ALA A C 1
ATOM 1457 O O . ALA A 1 186 ? 3.759 -5.632 -23.921 1.00 76.19 186 ALA A O 1
ATOM 1458 N N . ALA A 1 187 ? 5.340 -6.173 -22.414 1.00 66.12 187 ALA A N 1
ATOM 1459 C CA . ALA A 1 187 ? 6.435 -5.972 -23.349 1.00 66.12 187 ALA A CA 1
ATOM 1460 C C . ALA A 1 187 ? 6.292 -6.980 -24.498 1.00 66.12 187 ALA A C 1
ATOM 1462 O O . ALA A 1 187 ? 6.332 -8.194 -24.282 1.00 66.12 187 ALA A O 1
ATOM 1463 N N . THR A 1 188 ? 6.121 -6.490 -25.725 1.00 52.22 188 THR A N 1
ATOM 1464 C CA . THR A 1 188 ? 6.190 -7.335 -26.916 1.00 52.22 188 THR A CA 1
ATOM 1465 C C . THR A 1 188 ? 7.586 -7.935 -26.981 1.00 52.22 188 THR A C 1
ATOM 1467 O O . THR A 1 188 ? 8.565 -7.212 -27.183 1.00 52.22 188 THR A O 1
ATOM 1470 N N . LYS A 1 189 ? 7.702 -9.259 -26.826 1.00 45.62 189 LYS A N 1
ATOM 1471 C CA . LYS A 1 189 ? 8.910 -9.960 -27.264 1.00 45.62 189 LYS A CA 1
ATOM 1472 C C . LYS A 1 189 ? 9.036 -9.686 -28.759 1.00 45.62 189 LYS A C 1
ATOM 1474 O O . LYS A 1 189 ? 8.201 -10.140 -29.533 1.00 45.62 189 LYS A O 1
ATOM 1479 N N . SER A 1 190 ? 10.040 -8.907 -29.149 1.00 40.41 190 SER A N 1
ATOM 1480 C CA . SER A 1 190 ? 10.410 -8.768 -30.553 1.00 40.41 190 SER A CA 1
ATOM 1481 C C . SER A 1 190 ? 10.901 -10.134 -31.022 1.00 40.41 190 SER A C 1
ATOM 1483 O O . SER A 1 190 ? 12.044 -10.517 -30.774 1.00 40.41 190 SER A O 1
ATOM 1485 N N . THR A 1 191 ? 10.011 -10.922 -31.621 1.00 38.16 191 THR A N 1
ATOM 1486 C CA . THR A 1 191 ? 10.413 -12.021 -32.493 1.00 38.16 191 THR A CA 1
ATOM 1487 C C . THR A 1 191 ? 11.116 -11.376 -33.670 1.00 38.16 191 THR A C 1
ATOM 1489 O O . THR A 1 191 ? 10.483 -10.821 -34.566 1.00 38.16 191 THR A O 1
ATOM 1492 N N . LYS A 1 192 ? 12.445 -11.372 -33.596 1.00 35.47 192 LYS A N 1
ATOM 1493 C CA . LYS A 1 192 ? 13.303 -11.003 -34.711 1.00 35.47 192 LYS A CA 1
ATOM 1494 C C . LYS A 1 192 ? 12.946 -11.933 -35.887 1.00 35.47 192 LYS A C 1
ATOM 1496 O O . LYS A 1 192 ? 12.881 -13.140 -35.643 1.00 35.47 192 LYS A O 1
ATOM 1501 N N . PRO A 1 193 ? 12.644 -11.394 -37.082 1.00 44.84 193 PRO A N 1
ATOM 1502 C CA . PRO A 1 193 ? 12.425 -12.209 -38.272 1.00 44.84 193 PRO A CA 1
ATOM 1503 C C . PRO A 1 193 ? 13.689 -12.981 -38.661 1.00 44.84 193 PRO A C 1
ATOM 1505 O O . PRO A 1 193 ? 14.804 -12.511 -38.320 1.00 44.84 193 PRO A O 1
#

pLDDT: mean 84.46, std 16.74, range [35.47, 98.44]

Sequence (193 aa):
MDKILILVFLIAYPLLAQQQHFSGSVQRGQVYTHDLGRNLVLRVTTTSIEVQAVPADPRADDYTGCVTPPFHGPNPTDLEAWQFVTDQNELLPESELDQLRRRKFQFTLDAAANKKACDELNLALYTSPVTQKDGTIVYGTPGYKSPPLGTGVVTLRNIELIHVGRGQKAEVQRLDFTVDVVFPPAATKSTKP

Mean predicted aligned error: 8.55 Å

Radius of gyration: 21.94 Å; Cα contacts (8 Å, |Δi|>4): 349; chains: 1; bounding box: 43×49×86 Å

Foldseek 3Di:
DDDDDDDDPPPPDPLDWDKDKDKDKEFAPDWDWDDPPLQWIWIDYLFFTFIFGPPDDPPTDGQFQLDAPPNPDGFPGTNFQPQQADPQLHGDDPVSVQVVQKGKTKGDSDPVLSVVSNQQSCQQVPPAWDQDPVRDTHRGDVPDDRDFIKIKIKGKDDFDWPQGGGPTGIGGRMIIIMMMITGDRDDPPPPDD